Protein AF-A0A432RX94-F1 (afdb_monomer_lite)

Radius of gyration: 60.41 Å; chains: 1; bounding box: 100×54×197 Å

Structure (mmCIF, N/CA/C/O backbone):
data_AF-A0A432RX94-F1
#
_entry.id   AF-A0A432RX94-F1
#
loop_
_atom_site.group_PDB
_atom_site.id
_atom_site.type_symbol
_atom_site.label_atom_id
_atom_site.label_alt_id
_atom_site.label_comp_id
_atom_site.label_asym_id
_atom_site.label_entity_id
_atom_site.label_seq_id
_atom_site.pdbx_PDB_ins_code
_atom_site.Cartn_x
_atom_site.Cartn_y
_atom_site.Cartn_z
_atom_site.occupancy
_atom_site.B_iso_or_equiv
_atom_site.auth_seq_id
_atom_site.auth_comp_id
_atom_site.auth_asym_id
_atom_site.auth_atom_id
_atom_site.pdbx_PDB_model_num
ATOM 1 N N . MET A 1 1 ? 58.442 10.400 -127.507 1.00 55.31 1 MET A N 1
ATOM 2 C CA . MET A 1 1 ? 57.091 10.352 -126.889 1.00 55.31 1 MET A CA 1
ATOM 3 C C . MET A 1 1 ? 57.087 10.178 -125.357 1.00 55.31 1 MET A C 1
ATOM 5 O O . MET A 1 1 ? 56.090 10.526 -124.744 1.00 55.31 1 MET A O 1
ATOM 9 N N . LYS A 1 2 ? 58.189 9.756 -124.705 1.00 61.12 2 LYS A N 1
ATOM 10 C CA . LYS A 1 2 ? 58.263 9.548 -123.236 1.00 61.12 2 LYS A CA 1
ATOM 11 C C . LYS A 1 2 ? 58.040 10.813 -122.374 1.00 61.12 2 LYS A C 1
ATOM 13 O O . LYS A 1 2 ? 57.393 10.734 -121.338 1.00 61.12 2 LYS A O 1
ATOM 18 N N . LYS A 1 3 ? 58.485 11.995 -122.832 1.00 63.91 3 LYS A N 1
ATOM 19 C CA . LYS A 1 3 ? 58.300 13.276 -122.108 1.00 63.91 3 LYS A CA 1
ATOM 20 C C . LYS A 1 3 ? 56.832 13.735 -122.021 1.00 63.91 3 LYS A C 1
ATOM 22 O O . LYS A 1 3 ? 56.461 14.373 -121.047 1.00 63.91 3 LYS A O 1
ATOM 27 N N . LYS A 1 4 ? 55.989 13.379 -123.003 1.00 69.00 4 LYS A N 1
ATOM 28 C CA . LYS A 1 4 ? 54.557 13.742 -123.022 1.00 69.00 4 LYS A CA 1
ATOM 29 C C . LYS A 1 4 ? 53.718 12.845 -122.099 1.00 69.00 4 LYS A C 1
ATOM 31 O O . LYS A 1 4 ? 52.857 13.357 -121.399 1.00 69.00 4 LYS A O 1
ATOM 36 N N . ILE A 1 5 ? 54.031 11.543 -122.028 1.00 75.12 5 ILE A N 1
ATOM 37 C CA . ILE A 1 5 ? 53.420 10.609 -121.058 1.00 75.12 5 ILE A CA 1
ATOM 38 C C . ILE A 1 5 ? 53.766 11.011 -119.616 1.00 75.12 5 ILE A C 1
ATOM 40 O O . ILE A 1 5 ? 52.886 11.028 -118.761 1.00 75.12 5 ILE A O 1
ATOM 44 N N . SER A 1 6 ? 55.024 11.392 -119.358 1.00 73.00 6 SER A N 1
ATOM 45 C CA . SER A 1 6 ? 55.446 11.867 -118.032 1.00 73.00 6 SER A CA 1
ATOM 46 C C . SER A 1 6 ? 54.680 13.116 -117.589 1.00 73.00 6 SER A C 1
ATOM 48 O O . SER A 1 6 ? 54.380 13.251 -116.408 1.00 73.00 6 SER A O 1
ATOM 50 N N . LEU A 1 7 ? 54.346 14.012 -118.523 1.00 78.56 7 LEU A N 1
ATOM 51 C CA . LEU A 1 7 ? 53.588 15.230 -118.232 1.00 78.56 7 LEU A CA 1
ATOM 52 C C . LEU A 1 7 ? 52.112 14.933 -117.909 1.00 78.56 7 LEU A C 1
ATOM 54 O O . LEU A 1 7 ? 51.523 15.579 -117.050 1.00 78.56 7 LEU A O 1
ATOM 58 N N . LEU A 1 8 ? 51.529 13.932 -118.574 1.00 81.94 8 LEU A N 1
ATOM 59 C CA . LEU A 1 8 ? 50.135 13.519 -118.385 1.00 81.94 8 LEU A CA 1
ATOM 60 C C . LEU A 1 8 ? 49.934 12.820 -117.027 1.00 81.94 8 LEU A C 1
ATOM 62 O O . LEU A 1 8 ? 48.994 13.129 -116.298 1.00 81.94 8 LEU A O 1
ATOM 66 N N . ILE A 1 9 ? 50.873 11.947 -116.647 1.00 84.12 9 ILE A N 1
ATOM 67 C CA . ILE A 1 9 ? 50.910 11.307 -115.320 1.00 84.12 9 ILE A CA 1
ATOM 68 C C . ILE A 1 9 ? 51.096 12.343 -114.207 1.00 84.12 9 ILE A C 1
ATOM 70 O O . ILE A 1 9 ? 50.424 12.260 -113.181 1.00 84.12 9 ILE A O 1
ATOM 74 N N . LEU A 1 10 ? 51.953 13.346 -114.422 1.00 84.44 10 LEU A N 1
ATOM 75 C CA . LEU A 1 10 ? 52.144 14.442 -113.471 1.00 84.44 10 LEU A CA 1
ATOM 76 C C . LEU A 1 10 ? 50.849 15.251 -113.275 1.00 84.44 10 LEU A C 1
ATOM 78 O O . LEU A 1 10 ? 50.486 15.556 -112.142 1.00 84.44 10 LEU A O 1
ATOM 82 N N . GLY A 1 11 ? 50.127 15.549 -114.361 1.00 85.44 11 GLY A N 1
ATOM 83 C CA . GLY A 1 11 ? 48.847 16.261 -114.301 1.00 85.44 11 GLY A CA 1
ATOM 84 C C . GLY A 1 11 ? 47.774 15.502 -113.514 1.00 85.44 11 GLY A C 1
ATOM 85 O O . GLY A 1 11 ? 47.094 16.088 -112.676 1.00 85.44 11 GLY A O 1
ATOM 86 N N . ILE A 1 12 ? 47.665 14.186 -113.717 1.00 86.94 12 ILE A N 1
ATOM 87 C CA . ILE A 1 12 ? 46.737 13.327 -112.961 1.00 86.94 12 ILE A CA 1
ATOM 88 C C . ILE A 1 12 ? 47.106 13.264 -111.476 1.00 86.94 12 ILE A C 1
ATOM 90 O O . ILE A 1 12 ? 46.224 13.368 -110.624 1.00 86.94 12 ILE A O 1
ATOM 94 N N . LEU A 1 13 ? 48.397 13.143 -111.153 1.00 87.56 13 LEU A N 1
ATOM 95 C CA . LEU A 1 13 ? 48.861 13.124 -109.766 1.00 87.56 13 LEU A CA 1
ATOM 96 C C . LEU A 1 13 ? 48.497 14.429 -109.042 1.00 87.56 13 LEU A C 1
ATOM 98 O O . LEU A 1 13 ? 48.019 14.383 -107.913 1.00 87.56 13 LEU A O 1
ATOM 102 N N . ILE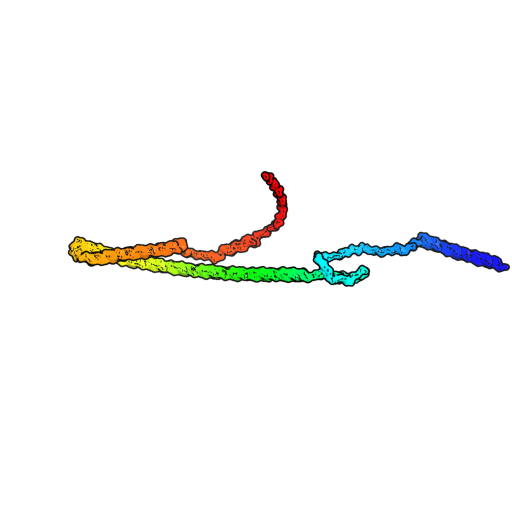 A 1 14 ? 48.663 15.572 -109.718 1.00 88.00 14 ILE A N 1
ATOM 103 C CA . ILE A 1 14 ? 48.290 16.898 -109.207 1.00 88.00 14 ILE A CA 1
ATOM 104 C C . ILE A 1 14 ? 46.784 16.996 -108.941 1.00 88.00 14 ILE A C 1
ATOM 106 O O . ILE A 1 14 ? 46.378 17.536 -107.919 1.00 88.00 14 ILE A O 1
ATOM 110 N N . ILE A 1 15 ? 45.939 16.453 -109.819 1.00 88.25 15 ILE A N 1
ATOM 111 C CA . ILE A 1 15 ? 44.480 16.480 -109.627 1.00 88.25 15 ILE A CA 1
ATOM 112 C C . ILE A 1 15 ? 44.068 15.620 -108.421 1.00 88.25 15 ILE A C 1
ATOM 114 O O . ILE A 1 15 ? 43.219 16.032 -107.630 1.00 88.25 15 ILE A O 1
ATOM 118 N N . ILE A 1 16 ? 44.688 14.450 -108.243 1.00 89.69 16 ILE A N 1
ATOM 119 C CA . ILE A 1 16 ? 44.409 13.554 -107.110 1.00 89.69 16 ILE A CA 1
ATOM 120 C C . ILE A 1 16 ? 44.835 14.199 -105.788 1.00 89.69 16 ILE A C 1
ATOM 122 O O . ILE A 1 16 ? 44.065 14.184 -104.824 1.00 89.69 16 ILE A O 1
ATOM 126 N N . THR A 1 17 ? 46.028 14.796 -105.728 1.00 87.25 17 THR A N 1
ATOM 127 C CA . THR A 1 17 ? 46.501 15.475 -104.514 1.00 87.25 17 THR A CA 1
ATOM 128 C C . THR A 1 17 ? 45.646 16.693 -104.181 1.00 87.25 17 THR A C 1
ATOM 130 O O . THR A 1 17 ? 45.314 16.888 -103.013 1.00 87.25 17 THR A O 1
ATOM 133 N N . LEU A 1 18 ? 45.204 17.457 -105.185 1.00 90.31 18 LEU A N 1
ATOM 134 C CA . LEU A 1 18 ? 44.303 18.593 -104.985 1.00 90.31 18 LEU A CA 1
ATOM 135 C C . LEU A 1 18 ? 42.926 18.147 -104.470 1.00 90.31 18 LEU A C 1
ATOM 137 O O . LEU A 1 18 ? 42.384 18.765 -103.559 1.00 90.31 18 LEU A O 1
ATOM 141 N N . GLY A 1 19 ? 42.387 17.039 -104.987 1.00 90.44 19 GLY A N 1
ATOM 142 C CA . GLY A 1 19 ? 41.136 16.454 -104.497 1.00 90.44 19 GLY A CA 1
ATOM 143 C C . GLY A 1 19 ? 41.224 15.999 -103.036 1.00 90.44 19 GLY A C 1
ATOM 144 O O . GLY A 1 19 ? 40.318 16.270 -102.246 1.00 90.44 19 GLY A O 1
ATOM 145 N N . PHE A 1 20 ? 42.336 15.369 -102.646 1.00 90.38 20 PHE A N 1
ATOM 146 C CA . PHE A 1 20 ? 42.602 15.031 -101.244 1.00 90.38 20 PHE A CA 1
ATOM 147 C C . PHE A 1 20 ? 42.725 16.274 -100.364 1.00 90.38 20 PHE A C 1
ATOM 149 O O . PHE A 1 20 ? 42.190 16.280 -99.258 1.00 90.38 20 PHE A O 1
ATOM 156 N N . LEU A 1 21 ? 43.376 17.328 -100.860 1.00 87.44 21 LEU A N 1
ATOM 157 C CA . LEU A 1 21 ? 43.529 18.583 -100.133 1.00 87.44 21 LEU A CA 1
ATOM 158 C C . LEU A 1 21 ? 42.173 19.260 -99.894 1.00 87.44 21 LEU A C 1
ATOM 160 O O . LEU A 1 21 ? 41.869 19.631 -98.766 1.00 87.44 21 LEU A O 1
ATOM 164 N N . ILE A 1 22 ? 41.327 19.350 -100.925 1.00 87.69 22 ILE A N 1
ATOM 165 C CA . ILE A 1 22 ? 39.973 19.914 -100.819 1.00 87.69 22 ILE A CA 1
ATOM 166 C C . ILE A 1 22 ? 39.138 19.100 -99.826 1.00 87.69 22 ILE A C 1
ATOM 168 O O . ILE A 1 22 ? 38.494 19.665 -98.945 1.00 87.69 22 ILE A O 1
ATOM 172 N N . LYS A 1 23 ? 39.190 17.766 -99.912 1.00 86.81 23 LYS A N 1
ATOM 173 C CA . LYS A 1 23 ? 38.484 16.884 -98.974 1.00 86.81 23 LYS A CA 1
ATOM 174 C C . LYS A 1 23 ? 38.988 17.048 -97.538 1.00 86.81 23 LYS A C 1
ATOM 176 O O . LYS A 1 23 ? 38.182 17.028 -96.613 1.00 86.81 23 LYS A O 1
ATOM 181 N N . TYR A 1 24 ? 40.295 17.220 -97.351 1.00 85.62 24 TYR A N 1
ATOM 182 C CA . TYR A 1 24 ? 40.903 17.452 -96.043 1.00 85.62 24 TYR A CA 1
ATOM 183 C C . TYR A 1 24 ? 40.479 18.803 -95.453 1.00 85.62 24 TYR A C 1
ATOM 185 O O . TYR A 1 24 ? 40.111 18.862 -94.283 1.00 85.62 24 TYR A O 1
ATOM 193 N N . ILE A 1 25 ? 40.445 19.860 -96.270 1.00 83.38 25 ILE A N 1
ATOM 194 C CA . ILE A 1 25 ? 39.974 21.192 -95.863 1.00 83.38 25 ILE A CA 1
ATOM 195 C C . ILE A 1 25 ? 38.496 21.138 -95.459 1.00 83.38 25 ILE A C 1
ATOM 197 O O . ILE A 1 25 ? 38.165 21.551 -94.354 1.00 83.38 25 ILE A O 1
ATOM 201 N N . ILE A 1 26 ? 37.625 20.544 -96.285 1.00 84.25 26 ILE A N 1
ATOM 202 C CA . ILE A 1 26 ? 36.189 20.396 -95.980 1.00 84.25 26 ILE A CA 1
ATOM 203 C C . ILE A 1 26 ? 35.975 19.565 -94.706 1.00 84.25 26 ILE A C 1
ATOM 205 O O . ILE A 1 26 ? 35.088 19.864 -93.909 1.00 84.25 26 ILE A O 1
ATOM 209 N N . TYR A 1 27 ? 36.771 18.516 -94.489 1.00 82.69 27 TYR A N 1
ATOM 210 C CA . TYR A 1 27 ? 36.686 17.712 -93.271 1.00 82.69 27 TYR A CA 1
ATOM 211 C C . TYR A 1 27 ? 37.101 18.515 -92.028 1.00 82.69 27 TYR A C 1
ATOM 213 O O . TYR A 1 27 ? 36.416 18.454 -91.010 1.00 82.69 27 TYR A O 1
ATOM 221 N N . ASN A 1 28 ? 38.172 19.304 -92.126 1.00 81.12 28 ASN A N 1
ATOM 222 C CA . ASN A 1 28 ? 38.676 20.119 -91.024 1.00 81.12 28 ASN A CA 1
ATOM 223 C C . ASN A 1 28 ? 37.800 21.357 -90.737 1.00 81.12 28 ASN A C 1
ATOM 225 O O . ASN A 1 28 ? 37.763 21.815 -89.600 1.00 81.12 28 ASN A O 1
ATOM 229 N N . GLU A 1 29 ? 37.076 21.885 -91.733 1.00 80.00 29 GLU A N 1
ATOM 230 C CA . GLU A 1 29 ? 36.084 22.954 -91.529 1.00 80.00 29 GLU A CA 1
ATOM 231 C C . GLU A 1 29 ? 34.788 22.449 -90.879 1.00 80.00 29 GLU A C 1
ATOM 233 O O . GLU A 1 29 ? 34.211 23.149 -90.050 1.00 80.00 29 GLU A O 1
ATOM 238 N N . ASN A 1 30 ? 34.323 21.242 -91.221 1.00 81.06 30 ASN A N 1
ATOM 239 C CA . ASN A 1 30 ? 33.035 20.735 -90.730 1.00 81.06 30 ASN A CA 1
ATOM 240 C C . ASN A 1 30 ? 33.121 19.982 -89.392 1.00 81.06 30 ASN A C 1
ATOM 242 O O . ASN A 1 30 ? 32.104 19.845 -88.712 1.00 81.06 30 ASN A O 1
ATOM 246 N N . TYR A 1 31 ? 34.301 19.489 -88.999 1.00 79.50 31 TYR A N 1
ATOM 247 C CA . TYR A 1 31 ? 34.469 18.698 -87.780 1.00 79.50 31 TYR A CA 1
ATOM 248 C C . TYR A 1 31 ? 35.581 19.250 -86.896 1.00 79.50 31 TYR A C 1
ATOM 250 O O . TYR A 1 31 ? 36.768 19.101 -87.174 1.00 79.50 31 TYR A O 1
ATOM 258 N N . VAL A 1 32 ? 35.188 19.804 -85.751 1.00 75.31 32 VAL A N 1
ATOM 259 C CA . VAL A 1 32 ? 36.125 20.114 -84.672 1.00 75.31 32 VAL A CA 1
ATOM 260 C C . VAL A 1 32 ? 36.414 18.819 -83.916 1.00 75.31 32 VAL A C 1
ATOM 262 O O . VAL A 1 32 ? 35.645 18.397 -83.052 1.00 75.31 32 VAL A O 1
ATOM 265 N N . THR A 1 33 ? 37.517 18.151 -84.249 1.00 76.88 33 THR A N 1
ATOM 266 C CA . THR A 1 33 ? 37.976 16.986 -83.487 1.00 76.88 33 THR A CA 1
ATOM 267 C C . THR A 1 33 ? 38.602 17.458 -82.181 1.00 76.88 33 THR A C 1
ATOM 269 O O . THR A 1 33 ? 39.638 18.121 -82.188 1.00 76.88 33 THR A O 1
ATOM 272 N N . SER A 1 34 ? 37.986 17.110 -81.055 1.00 76.38 34 SER A N 1
ATOM 273 C CA . SER A 1 34 ? 38.533 17.385 -79.730 1.00 76.38 34 SER A CA 1
ATOM 274 C C . SER A 1 34 ? 38.601 16.099 -78.924 1.00 76.38 34 SER A C 1
ATOM 276 O O . SER A 1 34 ? 37.601 15.404 -78.762 1.00 76.38 34 SER A O 1
ATOM 278 N N . ASN A 1 35 ? 39.778 15.815 -78.372 1.00 77.94 35 ASN A N 1
ATOM 279 C CA . ASN A 1 35 ? 39.974 14.720 -77.421 1.00 77.94 35 ASN A CA 1
ATOM 280 C C . ASN A 1 35 ? 39.600 15.127 -75.979 1.00 77.94 35 ASN A C 1
ATOM 282 O O . ASN A 1 35 ? 39.781 14.341 -75.053 1.00 77.94 35 ASN A O 1
ATOM 286 N N . ALA A 1 36 ? 39.081 16.344 -75.769 1.00 79.75 36 ALA A N 1
ATOM 287 C CA . ALA A 1 36 ? 38.698 16.868 -74.458 1.00 79.75 36 ALA A CA 1
ATOM 288 C C . ALA A 1 36 ? 37.216 16.587 -74.144 1.00 79.75 36 ALA A C 1
ATOM 290 O O . ALA A 1 36 ? 36.389 17.497 -74.073 1.00 79.75 36 ALA A O 1
ATOM 291 N N . GLY A 1 37 ? 36.875 15.309 -73.974 1.00 79.69 37 GLY A N 1
ATOM 292 C CA . GLY A 1 37 ? 35.566 14.878 -73.483 1.00 79.69 37 GLY A CA 1
ATOM 293 C C . GLY A 1 37 ? 35.580 14.677 -71.968 1.00 79.69 37 GLY A C 1
ATOM 294 O O . GLY A 1 37 ? 36.412 13.935 -71.454 1.00 79.69 37 GLY A O 1
ATOM 295 N N . PHE A 1 38 ? 34.640 15.297 -71.251 1.00 84.69 38 PHE A N 1
ATOM 296 C CA . PHE A 1 38 ? 34.459 15.091 -69.811 1.00 84.69 38 PHE A CA 1
ATOM 297 C C . PHE A 1 38 ? 33.112 14.427 -69.543 1.00 84.69 38 PHE A C 1
ATOM 299 O O . PHE A 1 38 ? 32.075 14.903 -70.008 1.00 84.69 38 PHE A O 1
ATOM 306 N N . ILE A 1 39 ? 33.124 13.346 -68.764 1.00 84.06 39 ILE A N 1
ATOM 307 C CA . ILE A 1 39 ? 31.901 12.692 -68.296 1.00 84.06 39 ILE A CA 1
ATOM 308 C C . ILE A 1 39 ? 31.290 13.578 -67.208 1.00 84.06 39 ILE A C 1
ATOM 310 O O . ILE A 1 39 ? 31.939 13.866 -66.202 1.00 84.06 39 ILE A O 1
ATOM 314 N N . LYS A 1 40 ? 30.049 14.025 -67.419 1.00 86.00 40 LYS A N 1
ATOM 315 C CA . LYS A 1 40 ? 29.270 14.783 -66.434 1.00 86.00 40 LYS A CA 1
ATOM 316 C C . LYS A 1 40 ? 28.202 13.887 -65.820 1.00 86.00 40 LYS A C 1
ATOM 318 O O . LYS A 1 40 ? 27.663 13.010 -66.488 1.00 86.00 40 LYS A O 1
ATOM 323 N N . THR A 1 41 ? 27.910 14.128 -64.548 1.00 87.44 41 THR A N 1
ATOM 324 C CA . THR A 1 41 ? 26.839 13.445 -63.822 1.00 87.44 41 THR A CA 1
ATOM 325 C C . THR A 1 41 ? 25.629 14.367 -63.753 1.00 87.44 41 THR A C 1
ATOM 327 O O . THR A 1 41 ? 25.742 15.467 -63.217 1.00 87.44 41 THR A O 1
ATOM 330 N N . ASP A 1 42 ? 24.478 13.911 -64.247 1.00 88.56 42 ASP A N 1
ATOM 331 C CA . ASP A 1 42 ? 23.243 14.712 -64.258 1.00 88.56 42 ASP A CA 1
ATOM 332 C C . ASP A 1 42 ? 22.627 14.874 -62.859 1.00 88.56 42 ASP A C 1
ATOM 334 O O . ASP A 1 42 ? 21.984 15.879 -62.563 1.00 88.56 42 ASP A O 1
ATOM 338 N N . SER A 1 43 ? 22.840 13.900 -61.968 1.00 87.06 43 SER A N 1
ATOM 339 C CA . SER A 1 43 ? 22.317 13.922 -60.600 1.00 87.06 43 SER A CA 1
ATOM 340 C C . SER A 1 43 ? 23.313 13.346 -59.598 1.00 87.06 43 SER A C 1
ATOM 342 O O . SER A 1 43 ? 23.733 12.194 -59.724 1.00 87.06 43 SER A O 1
ATOM 344 N N . LEU A 1 44 ? 23.638 14.119 -58.564 1.00 89.06 44 LEU A N 1
ATOM 345 C CA . LEU A 1 44 ? 24.473 13.693 -57.444 1.00 89.06 44 LEU A CA 1
ATOM 346 C C . LEU A 1 44 ? 23.666 13.787 -56.146 1.00 89.06 44 LEU A C 1
ATOM 348 O O . LEU A 1 44 ? 22.992 14.783 -55.897 1.00 89.06 44 LEU A O 1
ATOM 352 N N . THR A 1 45 ? 23.721 12.752 -55.309 1.00 89.44 45 THR A N 1
ATOM 353 C CA . THR A 1 45 ? 23.058 12.738 -53.998 1.00 89.44 45 THR A CA 1
ATOM 354 C C . THR A 1 45 ? 24.045 12.307 -52.931 1.00 89.44 45 THR A C 1
ATOM 356 O O . THR A 1 45 ? 24.702 11.276 -53.058 1.00 89.44 45 THR A O 1
ATOM 359 N N . TYR A 1 46 ? 24.125 13.095 -51.865 1.00 90.75 46 TYR A N 1
ATOM 360 C CA . TYR A 1 46 ? 24.944 12.784 -50.705 1.00 90.75 46 TYR A CA 1
ATOM 361 C C . TYR A 1 46 ? 24.157 11.901 -49.739 1.00 90.75 46 TYR A C 1
ATOM 363 O O . TYR A 1 46 ? 22.997 12.179 -49.432 1.00 90.75 46 TYR A O 1
ATOM 371 N N . LEU A 1 47 ? 24.792 10.832 -49.263 1.00 90.25 47 LEU A N 1
ATOM 372 C CA . LEU A 1 47 ? 24.226 9.937 -48.261 1.00 90.25 47 LEU A CA 1
ATOM 373 C C . LEU A 1 47 ? 24.831 10.253 -46.896 1.00 90.25 47 LEU A C 1
ATOM 375 O O . LEU A 1 47 ? 26.042 10.423 -46.769 1.00 90.25 47 LEU A O 1
ATOM 379 N N . SER A 1 48 ? 23.985 10.283 -45.874 1.00 91.12 48 SER A N 1
ATOM 380 C CA . SER A 1 48 ? 24.388 10.423 -44.479 1.00 91.12 48 SER A CA 1
ATOM 381 C C . SER A 1 48 ? 23.619 9.439 -43.604 1.00 91.12 48 SER A C 1
ATOM 383 O O . SER A 1 48 ? 22.538 8.954 -43.959 1.00 91.12 48 SER A O 1
ATOM 385 N N . PHE A 1 49 ? 24.192 9.115 -42.448 1.00 93.38 49 PHE A N 1
ATOM 386 C CA . PHE A 1 49 ? 23.469 8.364 -41.433 1.00 93.38 49 PHE A CA 1
ATOM 387 C C . PHE A 1 49 ? 22.430 9.260 -40.755 1.00 93.38 49 PHE A C 1
ATOM 389 O O . PHE A 1 49 ? 22.629 10.460 -40.596 1.00 93.38 49 PHE A O 1
ATOM 396 N N . LYS A 1 50 ? 21.315 8.659 -40.326 1.00 93.62 50 LYS A N 1
ATOM 397 C CA . LYS A 1 50 ? 20.259 9.359 -39.571 1.00 93.62 50 LYS A CA 1
ATOM 398 C C . LYS A 1 50 ? 20.656 9.688 -38.132 1.00 93.62 50 LYS A C 1
ATOM 400 O O . LYS A 1 50 ? 19.980 10.475 -37.482 1.00 93.62 50 LYS A O 1
ATOM 405 N N . ILE A 1 51 ? 21.674 9.004 -37.629 1.00 92.81 51 ILE A N 1
ATOM 406 C CA . ILE A 1 51 ? 22.176 9.112 -36.268 1.00 92.81 51 ILE A CA 1
ATOM 407 C C . ILE A 1 51 ? 23.695 9.187 -36.326 1.00 92.81 51 ILE A C 1
ATOM 409 O O . ILE A 1 51 ? 24.315 8.580 -37.205 1.00 92.81 51 ILE A O 1
ATOM 413 N N . ASP A 1 52 ? 24.273 9.894 -35.369 1.00 91.12 52 ASP A N 1
ATOM 414 C CA . ASP A 1 52 ? 25.716 9.941 -35.205 1.00 91.12 52 ASP A CA 1
ATOM 415 C C . ASP A 1 52 ? 26.227 8.602 -34.669 1.00 91.12 52 ASP A C 1
ATOM 417 O O . ASP A 1 52 ? 25.563 7.920 -33.883 1.00 91.12 52 ASP A O 1
ATOM 421 N N . GLY A 1 53 ? 27.419 8.199 -35.103 1.00 91.12 53 GLY A N 1
ATOM 422 C CA . GLY A 1 53 ? 28.016 6.960 -34.633 1.00 91.12 53 GLY A CA 1
ATOM 423 C C . GLY A 1 53 ? 29.303 6.595 -35.349 1.00 91.12 53 GLY A C 1
ATOM 424 O O . GLY A 1 53 ? 29.678 7.169 -36.371 1.00 91.12 53 GLY A O 1
ATOM 425 N N . LYS A 1 54 ? 29.984 5.589 -34.804 1.00 92.75 54 LYS A N 1
ATOM 426 C CA . LYS A 1 54 ? 31.187 5.030 -35.412 1.00 92.75 54 LYS A CA 1
ATOM 427 C C . LYS A 1 54 ? 30.808 4.073 -36.539 1.00 92.75 54 LYS A C 1
ATOM 429 O O . LYS A 1 54 ? 29.993 3.172 -36.335 1.00 92.75 54 LYS A O 1
ATOM 434 N N . ILE A 1 55 ? 31.427 4.234 -37.707 1.00 93.06 55 ILE A N 1
ATOM 435 C CA . ILE A 1 55 ? 31.290 3.284 -38.816 1.00 93.06 55 ILE A CA 1
ATOM 436 C C . ILE A 1 55 ? 31.919 1.951 -38.397 1.00 93.06 55 ILE A C 1
ATOM 438 O O . ILE A 1 55 ? 33.068 1.902 -37.963 1.00 93.06 55 ILE A O 1
ATOM 442 N N . ASN A 1 56 ? 31.148 0.874 -38.519 1.00 94.12 56 ASN A N 1
ATOM 443 C CA . ASN A 1 56 ? 31.576 -0.494 -38.245 1.00 94.12 56 ASN A CA 1
ATOM 444 C C . ASN A 1 56 ? 32.067 -1.196 -39.517 1.00 94.12 56 ASN A C 1
ATOM 446 O O . ASN A 1 56 ? 33.069 -1.902 -39.490 1.00 94.12 56 ASN A O 1
ATOM 450 N N . HIS A 1 57 ? 31.367 -1.000 -40.638 1.00 93.25 57 HIS A N 1
ATOM 451 C CA . HIS A 1 57 ? 31.711 -1.634 -41.910 1.00 93.25 57 HIS A CA 1
ATOM 452 C C . HIS A 1 57 ? 31.356 -0.730 -43.094 1.00 93.25 57 HIS A C 1
ATOM 454 O O . HIS A 1 57 ? 30.242 -0.203 -43.138 1.00 93.25 57 HIS A O 1
ATOM 460 N N . PHE A 1 58 ? 32.287 -0.585 -44.040 1.00 93.38 58 PHE A N 1
ATOM 461 C CA . PHE A 1 58 ? 32.133 0.170 -45.287 1.00 93.38 58 PHE A CA 1
ATOM 462 C C . PHE A 1 58 ? 32.922 -0.529 -46.413 1.00 93.38 58 PHE A C 1
ATOM 464 O O . PHE A 1 58 ? 34.123 -0.298 -46.537 1.00 93.38 58 PHE A O 1
ATOM 471 N N . PRO A 1 59 ? 32.298 -1.442 -47.179 1.00 90.88 59 PRO A N 1
ATOM 472 C CA . PRO A 1 59 ? 33.014 -2.297 -48.129 1.00 90.88 59 PRO A CA 1
ATOM 473 C C . PRO A 1 59 ? 33.138 -1.725 -49.550 1.00 90.88 59 PRO A C 1
ATOM 475 O O . PRO A 1 59 ? 33.736 -2.381 -50.395 1.00 90.88 59 PRO A O 1
ATOM 478 N N . PHE A 1 60 ? 32.568 -0.551 -49.837 1.00 92.19 60 PHE A N 1
ATOM 479 C CA . PHE A 1 60 ? 32.536 0.017 -51.189 1.00 92.19 60 PHE A CA 1
ATOM 480 C C . PHE A 1 60 ? 33.661 1.019 -51.422 1.00 92.19 60 PHE A C 1
ATOM 482 O O . PHE A 1 60 ? 34.052 1.761 -50.519 1.00 92.19 60 PHE A O 1
ATOM 489 N N . GLN A 1 61 ? 34.136 1.073 -52.659 1.00 91.38 61 GLN A N 1
ATOM 490 C CA . GLN A 1 61 ? 35.118 2.037 -53.134 1.00 91.38 61 GLN A CA 1
ATOM 491 C C . GLN A 1 61 ? 34.507 2.990 -54.167 1.00 91.38 61 GLN A C 1
ATOM 493 O O . GLN A 1 61 ? 33.425 2.772 -54.720 1.00 91.38 61 GLN A O 1
ATOM 498 N N . SER A 1 62 ? 35.206 4.094 -54.421 1.00 88.69 62 SER A N 1
ATOM 499 C CA . SER A 1 62 ? 34.803 5.071 -55.431 1.00 88.69 62 SER A CA 1
ATOM 500 C C . SER A 1 62 ? 34.749 4.427 -56.817 1.00 88.69 62 SER A C 1
ATOM 502 O O . SER A 1 62 ? 35.753 3.914 -57.301 1.00 88.69 62 SER A O 1
ATOM 504 N N . GLY A 1 63 ? 33.586 4.497 -57.469 1.00 90.00 63 GLY A N 1
ATOM 505 C CA . GLY A 1 63 ? 33.346 3.902 -58.790 1.00 90.00 63 GLY A CA 1
ATOM 506 C C . GLY A 1 63 ? 32.528 2.608 -58.761 1.00 90.00 63 GLY A C 1
ATOM 507 O O . GLY A 1 63 ? 32.064 2.168 -59.815 1.00 90.00 63 GLY A O 1
ATOM 508 N N . ASP A 1 64 ? 32.279 2.039 -57.578 1.00 92.81 64 ASP A N 1
ATOM 509 C CA . ASP A 1 64 ? 31.448 0.844 -57.443 1.00 92.81 64 ASP A CA 1
ATOM 510 C C . ASP A 1 64 ? 29.982 1.115 -57.804 1.00 92.81 64 ASP A C 1
ATOM 512 O O . ASP A 1 64 ? 29.382 2.131 -57.439 1.00 92.81 64 ASP A O 1
ATOM 516 N N . LYS A 1 65 ? 29.364 0.155 -58.502 1.00 92.56 65 LYS A N 1
ATOM 517 C CA . LYS A 1 65 ? 27.933 0.193 -58.824 1.00 92.56 65 LYS A CA 1
ATOM 518 C C . LYS A 1 65 ? 27.119 -0.344 -57.649 1.00 92.56 65 LYS A C 1
ATOM 520 O O . LYS A 1 65 ? 27.251 -1.508 -57.278 1.00 92.56 65 LYS A O 1
ATOM 525 N N . ILE A 1 66 ? 26.219 0.482 -57.125 1.00 91.62 66 ILE A N 1
ATOM 526 C CA . ILE A 1 66 ? 25.314 0.131 -56.023 1.00 91.62 66 ILE A CA 1
ATOM 527 C C . ILE A 1 66 ? 23.867 -0.018 -56.507 1.00 91.62 66 ILE A C 1
ATOM 529 O O . ILE A 1 66 ? 23.420 0.681 -57.418 1.00 91.62 66 ILE A O 1
ATOM 533 N N . LYS A 1 67 ? 23.113 -0.930 -55.888 1.00 93.75 67 LYS A N 1
ATOM 534 C CA . LYS A 1 67 ? 21.669 -1.099 -56.109 1.00 93.75 67 LYS A CA 1
ATOM 535 C C . LYS A 1 67 ? 20.864 -0.374 -55.029 1.00 93.75 67 LYS A C 1
ATOM 537 O O . LYS A 1 67 ? 21.324 -0.173 -53.905 1.00 93.75 67 LYS A O 1
ATOM 542 N N . LYS A 1 68 ? 19.614 -0.026 -55.347 1.00 92.44 68 LYS A N 1
ATOM 543 C CA . LYS A 1 68 ? 18.666 0.522 -54.365 1.00 92.44 68 LYS A CA 1
ATOM 544 C C . LYS A 1 68 ? 18.476 -0.466 -53.203 1.00 92.44 68 LYS A C 1
ATOM 546 O O . LYS A 1 68 ? 18.339 -1.663 -53.435 1.00 92.44 68 LYS A O 1
ATOM 551 N N . ASN A 1 69 ? 18.435 0.054 -51.974 1.00 92.19 69 ASN A N 1
ATOM 552 C CA . ASN A 1 69 ? 18.306 -0.703 -50.718 1.00 92.19 69 ASN A CA 1
ATOM 553 C C . ASN A 1 69 ? 19.466 -1.668 -50.407 1.00 92.19 69 ASN A C 1
ATOM 555 O O . ASN A 1 69 ? 19.336 -2.525 -49.536 1.00 92.19 69 ASN A O 1
ATOM 559 N N . GLN A 1 70 ? 20.606 -1.533 -51.085 1.00 92.56 70 GLN A N 1
ATOM 560 C CA . GLN A 1 70 ? 21.810 -2.272 -50.729 1.00 92.56 70 GLN A CA 1
ATOM 561 C C . GLN A 1 70 ? 22.440 -1.679 -49.461 1.00 92.56 70 GLN A C 1
ATOM 563 O O . GLN A 1 70 ? 22.468 -0.461 -49.282 1.00 92.56 70 GLN A O 1
ATOM 568 N N . LEU A 1 71 ? 22.947 -2.535 -48.570 1.00 92.38 71 LEU A N 1
ATOM 569 C CA . LEU A 1 71 ? 23.689 -2.096 -47.391 1.00 92.38 71 LEU A CA 1
ATOM 570 C C . LEU A 1 71 ? 25.041 -1.534 -47.835 1.00 92.38 71 LEU A C 1
ATOM 572 O O . LEU A 1 71 ? 25.925 -2.300 -48.202 1.00 92.38 71 LEU A O 1
ATOM 576 N N . ILE A 1 72 ? 25.182 -0.210 -47.798 1.00 92.81 72 ILE A N 1
ATOM 577 C CA . ILE A 1 72 ? 26.414 0.490 -48.194 1.00 92.81 72 ILE A CA 1
ATOM 578 C C . ILE A 1 72 ? 27.365 0.639 -47.002 1.00 92.81 72 ILE A C 1
ATOM 580 O O . ILE A 1 72 ? 28.581 0.577 -47.147 1.00 92.81 72 ILE A O 1
ATOM 584 N N . ALA A 1 73 ? 26.809 0.829 -45.807 1.00 93.06 73 ALA A N 1
ATOM 585 C CA . ALA A 1 73 ? 27.575 1.078 -44.599 1.00 93.06 73 ALA A CA 1
ATOM 586 C C . ALA A 1 73 ? 26.778 0.649 -43.361 1.00 93.06 73 ALA A C 1
ATOM 588 O O . ALA A 1 73 ? 25.552 0.769 -43.343 1.00 93.06 73 ALA A O 1
ATOM 589 N N . SER A 1 74 ? 27.460 0.193 -42.311 1.00 93.31 74 SER A N 1
ATOM 590 C CA . SER A 1 74 ? 26.839 -0.071 -41.006 1.00 93.31 74 SER A CA 1
ATOM 591 C C . SER A 1 74 ? 27.529 0.712 -39.896 1.00 93.31 74 SER A C 1
ATOM 593 O O . SER A 1 74 ? 28.745 0.909 -39.932 1.00 93.31 74 SER A O 1
ATOM 595 N N . LEU A 1 75 ? 26.750 1.144 -38.904 1.00 94.62 75 LEU A N 1
ATOM 596 C CA . LEU A 1 75 ? 27.250 1.768 -37.681 1.00 94.62 75 LEU A CA 1
ATOM 597 C C . LEU A 1 75 ? 27.429 0.728 -36.573 1.00 94.62 75 LEU A C 1
ATOM 599 O O . LEU A 1 75 ? 26.764 -0.308 -36.551 1.00 94.62 75 LEU A O 1
ATOM 603 N N . GLN A 1 76 ? 28.304 1.024 -35.619 1.00 94.81 76 GLN A N 1
ATOM 604 C CA . GLN A 1 76 ? 28.460 0.237 -34.404 1.00 94.81 76 GLN A CA 1
ATOM 605 C C . GLN A 1 76 ? 27.250 0.454 -33.479 1.00 94.81 76 GLN A C 1
ATOM 607 O O . GLN A 1 76 ? 27.064 1.533 -32.928 1.00 94.81 76 GLN A O 1
ATOM 612 N N . ILE A 1 77 ? 26.441 -0.589 -33.268 1.00 93.75 77 ILE A N 1
ATOM 613 C CA . ILE A 1 77 ? 25.165 -0.507 -32.522 1.00 93.75 77 ILE A CA 1
ATOM 614 C C . ILE A 1 77 ? 25.249 -0.933 -31.044 1.00 93.75 77 ILE A C 1
ATOM 616 O O . ILE A 1 77 ? 24.226 -1.005 -30.366 1.00 93.75 77 ILE A O 1
ATOM 620 N N . LYS A 1 78 ? 26.444 -1.249 -30.522 1.00 94.44 78 LYS A N 1
ATOM 621 C CA . LYS A 1 78 ? 26.606 -1.804 -29.162 1.00 94.44 78 LYS A CA 1
ATOM 622 C C . LYS A 1 78 ? 26.023 -0.883 -28.083 1.00 94.44 78 LYS A C 1
ATOM 624 O O . LYS A 1 78 ? 25.269 -1.349 -27.238 1.00 94.44 78 LYS A O 1
ATOM 629 N N . GLU A 1 79 ? 26.342 0.407 -28.132 1.00 91.94 79 GLU A N 1
ATOM 630 C CA . GLU A 1 79 ? 25.868 1.396 -27.152 1.00 91.94 79 GLU A CA 1
ATOM 631 C C . GLU A 1 79 ? 24.354 1.605 -27.231 1.00 91.94 79 GLU A C 1
ATOM 633 O O . GLU A 1 79 ? 23.678 1.625 -26.203 1.00 91.94 79 GLU A O 1
ATOM 638 N N . LEU A 1 80 ? 23.805 1.654 -28.449 1.00 92.94 80 LEU A N 1
ATOM 639 C CA . LEU A 1 80 ? 22.362 1.731 -28.675 1.00 92.94 80 LEU A CA 1
ATOM 640 C C . LEU A 1 80 ? 21.629 0.520 -28.097 1.00 92.94 80 LEU A C 1
ATOM 642 O O . LEU A 1 80 ? 20.610 0.685 -27.434 1.00 92.94 80 LEU A O 1
ATOM 646 N N . ASN A 1 81 ? 22.161 -0.689 -28.292 1.00 95.06 81 ASN A N 1
ATOM 647 C CA . ASN A 1 81 ? 21.580 -1.906 -27.726 1.00 95.06 81 ASN A CA 1
ATOM 648 C C . ASN A 1 81 ? 21.635 -1.906 -26.195 1.00 95.06 81 ASN A C 1
ATOM 650 O O . ASN A 1 81 ? 20.662 -2.292 -25.548 1.00 95.06 81 ASN A O 1
ATOM 654 N N . THR A 1 82 ? 22.740 -1.443 -25.605 1.00 96.62 82 THR A N 1
ATOM 655 C CA . THR A 1 82 ? 22.851 -1.282 -24.150 1.00 96.62 82 THR A CA 1
ATOM 656 C C . THR A 1 82 ? 21.817 -0.288 -23.624 1.00 96.62 82 THR A C 1
ATOM 658 O O . THR A 1 82 ? 21.104 -0.604 -22.673 1.00 96.62 82 THR A O 1
ATOM 661 N N . SER A 1 83 ? 21.676 0.872 -24.271 1.00 95.56 83 SER A N 1
ATOM 662 C CA . SER A 1 83 ? 20.683 1.890 -23.907 1.00 95.56 83 SER A CA 1
ATOM 663 C C . SER A 1 83 ? 19.252 1.355 -24.031 1.00 95.56 83 SER A C 1
ATOM 665 O O . SER A 1 83 ? 18.446 1.483 -23.110 1.00 95.56 83 SER A O 1
ATOM 667 N N . LEU A 1 84 ? 18.951 0.655 -25.126 1.00 96.81 84 LEU A N 1
ATOM 668 C CA . LEU A 1 84 ? 17.660 0.015 -25.355 1.00 96.81 84 LEU A CA 1
ATOM 669 C C . LEU A 1 84 ? 17.345 -1.029 -24.276 1.00 96.81 84 LEU A C 1
ATOM 671 O O . LEU A 1 84 ? 16.224 -1.067 -23.770 1.00 96.81 84 LEU A O 1
ATOM 675 N N . ASN A 1 85 ? 18.322 -1.846 -23.883 1.00 97.81 85 ASN A N 1
ATOM 676 C CA . ASN A 1 85 ? 18.147 -2.818 -22.807 1.00 97.81 85 ASN A CA 1
ATOM 677 C C . ASN A 1 85 ? 17.936 -2.134 -21.454 1.00 97.81 85 ASN A C 1
ATOM 679 O O . ASN A 1 85 ? 17.037 -2.526 -20.714 1.00 97.81 85 ASN A O 1
ATOM 683 N N . GLN A 1 86 ? 18.692 -1.078 -21.150 1.00 97.94 86 GLN A N 1
ATOM 684 C CA . GLN A 1 86 ? 18.513 -0.292 -19.930 1.00 97.94 86 GLN A CA 1
ATOM 685 C C . GLN A 1 86 ? 17.101 0.302 -19.848 1.00 97.94 86 GLN A C 1
ATOM 687 O O . GLN A 1 86 ? 16.436 0.180 -18.820 1.00 97.94 86 GLN A O 1
ATOM 692 N N . ILE A 1 87 ? 16.602 0.883 -20.942 1.00 98.31 87 ILE A N 1
ATOM 693 C CA . ILE A 1 87 ? 15.237 1.419 -21.012 1.00 98.31 87 ILE A CA 1
ATOM 694 C C . ILE A 1 87 ? 14.206 0.299 -20.825 1.00 98.31 87 ILE A C 1
ATOM 696 O O . ILE A 1 87 ? 13.262 0.471 -20.057 1.00 98.31 87 ILE A O 1
ATOM 700 N N . LYS A 1 88 ? 14.394 -0.868 -21.454 1.00 98.38 88 LYS A N 1
ATOM 701 C CA . LYS A 1 88 ? 13.509 -2.030 -21.259 1.00 98.38 88 LYS A CA 1
ATOM 702 C C . LYS A 1 88 ? 13.470 -2.494 -19.803 1.00 98.38 88 LYS A C 1
ATOM 704 O O . LYS A 1 88 ? 12.384 -2.720 -19.275 1.00 98.38 88 LYS A O 1
ATOM 709 N N . PHE A 1 89 ? 14.619 -2.597 -19.137 1.00 98.38 89 PHE A N 1
ATOM 710 C CA . PHE A 1 89 ? 14.672 -2.958 -17.719 1.00 98.38 89 PHE A CA 1
ATOM 711 C C . PHE A 1 89 ? 14.003 -1.909 -16.831 1.00 98.38 89 PHE A C 1
ATOM 713 O O . PHE A 1 89 ? 13.285 -2.269 -15.899 1.00 98.38 89 PHE A O 1
ATOM 720 N N . ASN A 1 90 ? 14.160 -0.624 -17.150 1.00 98.25 90 ASN A N 1
ATOM 721 C CA . ASN A 1 90 ? 13.461 0.447 -16.444 1.00 98.25 90 ASN A CA 1
ATOM 722 C C . ASN A 1 90 ? 11.941 0.336 -16.614 1.00 98.25 90 ASN A C 1
ATOM 724 O O . ASN A 1 90 ? 11.215 0.457 -15.631 1.00 98.25 90 ASN A O 1
ATOM 728 N N . ILE A 1 91 ? 11.455 0.047 -17.827 1.00 98.38 91 ILE A N 1
ATOM 729 C CA . ILE A 1 91 ? 10.026 -0.188 -18.088 1.00 98.38 91 ILE A CA 1
ATOM 730 C C . ILE A 1 91 ? 9.517 -1.369 -17.255 1.00 98.38 91 ILE A C 1
ATOM 732 O O . ILE A 1 91 ? 8.508 -1.226 -16.569 1.00 98.38 91 ILE A O 1
ATOM 736 N N . LEU A 1 92 ? 10.228 -2.500 -17.253 1.00 98.50 92 LEU A N 1
ATOM 737 C CA . LEU A 1 92 ? 9.854 -3.681 -16.464 1.00 98.50 92 LEU A CA 1
ATOM 738 C C . LEU A 1 92 ? 9.835 -3.388 -14.957 1.00 98.50 92 LEU A C 1
ATOM 740 O O . LEU A 1 92 ? 8.900 -3.769 -14.257 1.00 98.50 92 LEU A O 1
ATOM 744 N N . SER A 1 93 ? 10.837 -2.668 -14.451 1.00 98.19 93 SER A N 1
ATOM 745 C CA . SER A 1 93 ? 10.905 -2.256 -13.044 1.00 98.19 93 SER A CA 1
ATOM 746 C C . SER A 1 93 ? 9.728 -1.354 -12.659 1.00 98.19 93 SER A C 1
ATOM 748 O O . SER A 1 93 ? 9.076 -1.568 -11.634 1.00 98.19 93 SER A O 1
ATOM 750 N N . LEU A 1 94 ? 9.388 -0.385 -13.516 1.00 98.31 94 LEU A N 1
ATOM 751 C CA . LEU A 1 94 ? 8.233 0.488 -13.315 1.00 98.31 94 LEU A CA 1
ATOM 752 C C . LEU A 1 94 ? 6.911 -0.284 -13.373 1.00 98.31 94 LEU A C 1
ATOM 754 O O . LEU A 1 94 ? 6.037 -0.034 -12.547 1.00 98.31 94 LEU A O 1
ATOM 758 N N . GLN A 1 95 ? 6.770 -1.248 -14.284 1.00 98.25 95 GLN A N 1
ATOM 759 C CA . GLN A 1 95 ? 5.598 -2.126 -14.349 1.00 98.25 95 GLN A CA 1
ATOM 760 C C . GLN A 1 95 ? 5.444 -2.954 -13.070 1.00 98.25 95 GLN A C 1
ATOM 762 O O . GLN A 1 95 ? 4.367 -2.971 -12.477 1.00 98.25 95 GLN A O 1
ATOM 767 N N . ASN A 1 96 ? 6.527 -3.556 -12.577 1.00 98.25 96 ASN A N 1
ATOM 768 C CA . ASN A 1 96 ? 6.517 -4.295 -11.314 1.00 98.25 96 ASN A CA 1
ATOM 769 C C . ASN A 1 96 ? 6.135 -3.399 -10.129 1.00 98.25 96 ASN A C 1
ATOM 771 O O . ASN A 1 96 ? 5.382 -3.819 -9.250 1.00 98.25 96 ASN A O 1
ATOM 775 N N . LYS A 1 97 ? 6.604 -2.146 -10.121 1.00 98.31 97 LYS A N 1
ATOM 776 C CA . LYS A 1 97 ? 6.224 -1.155 -9.108 1.00 98.31 97 LYS A CA 1
ATOM 777 C C . LYS A 1 97 ? 4.741 -0.786 -9.188 1.00 98.31 97 LYS A C 1
ATOM 779 O O . LYS A 1 97 ? 4.095 -0.658 -8.155 1.00 98.31 97 LYS A O 1
ATOM 784 N N . ILE A 1 98 ? 4.186 -0.633 -10.389 1.00 98.06 98 ILE A N 1
ATOM 785 C CA . ILE A 1 98 ? 2.750 -0.381 -10.570 1.00 98.06 98 ILE A CA 1
ATOM 786 C C . ILE A 1 98 ? 1.936 -1.557 -10.027 1.00 98.06 98 ILE A C 1
ATOM 788 O O . ILE A 1 98 ? 0.996 -1.335 -9.266 1.00 98.06 98 ILE A O 1
ATOM 792 N N . ASN A 1 99 ? 2.323 -2.789 -10.359 1.00 98.12 99 ASN A N 1
ATOM 793 C CA . ASN A 1 99 ? 1.627 -3.991 -9.905 1.00 98.12 99 ASN A CA 1
ATOM 794 C C . ASN A 1 99 ? 1.663 -4.115 -8.374 1.00 98.12 99 ASN A C 1
ATOM 796 O O . ASN A 1 99 ? 0.619 -4.265 -7.747 1.00 98.12 99 ASN A O 1
ATOM 800 N N . SER A 1 100 ? 2.825 -3.926 -7.740 1.00 97.69 100 SER A N 1
ATOM 801 C CA . SER A 1 100 ? 2.924 -3.990 -6.275 1.00 97.69 100 SER A CA 1
ATOM 802 C C . SER A 1 100 ? 2.124 -2.887 -5.571 1.00 97.69 100 SER A C 1
ATOM 804 O O . SER A 1 100 ? 1.537 -3.113 -4.507 1.00 97.69 100 SER A O 1
ATOM 806 N N . MET A 1 101 ? 2.040 -1.693 -6.167 1.00 97.88 101 MET A N 1
ATOM 807 C CA . MET A 1 101 ? 1.185 -0.612 -5.670 1.00 97.88 101 MET A CA 1
ATOM 808 C C . MET A 1 101 ? -0.305 -0.939 -5.832 1.00 97.88 101 MET A C 1
ATOM 810 O O . MET A 1 101 ? -1.098 -0.605 -4.949 1.00 97.88 101 MET A O 1
ATOM 814 N N . GLN A 1 102 ? -0.699 -1.607 -6.919 1.00 97.62 102 GLN A N 1
ATOM 815 C CA . GLN A 1 102 ? -2.068 -2.093 -7.104 1.00 97.62 102 GLN A CA 1
ATOM 816 C C . GLN A 1 102 ? -2.421 -3.160 -6.064 1.00 97.62 102 GLN A C 1
ATOM 818 O O . GLN A 1 102 ? -3.452 -3.030 -5.404 1.00 97.62 102 GLN A O 1
ATOM 823 N N . ASP A 1 103 ? -1.540 -4.131 -5.827 1.00 97.62 103 ASP A N 1
ATOM 824 C CA . ASP A 1 103 ? -1.732 -5.154 -4.796 1.00 97.62 103 ASP A CA 1
ATOM 825 C C . ASP A 1 103 ? -1.881 -4.515 -3.413 1.00 97.62 103 ASP A C 1
ATOM 827 O O . ASP A 1 103 ? -2.826 -4.804 -2.678 1.00 97.62 103 ASP A O 1
ATOM 831 N N . SER A 1 104 ? -1.008 -3.560 -3.085 1.00 96.25 104 SER A N 1
ATOM 832 C CA . SER A 1 104 ? -1.066 -2.813 -1.823 1.00 96.25 104 SER A CA 1
ATOM 833 C C . SER A 1 104 ? -2.386 -2.054 -1.670 1.00 96.25 104 SER A C 1
ATOM 835 O O . SER A 1 104 ? -2.994 -2.067 -0.601 1.00 96.25 104 SER A O 1
ATOM 837 N N . LYS A 1 105 ? -2.881 -1.439 -2.751 1.00 97.25 105 LYS A N 1
ATOM 838 C CA . LYS A 1 105 ? -4.188 -0.773 -2.769 1.00 97.25 105 LYS A CA 1
ATOM 839 C C . LYS A 1 105 ? -5.324 -1.762 -2.505 1.00 97.25 105 LYS A C 1
ATOM 841 O O . LYS A 1 105 ? -6.231 -1.434 -1.745 1.00 97.25 105 LYS A O 1
ATOM 846 N N . THR A 1 106 ? -5.303 -2.944 -3.123 1.00 96.94 106 THR A N 1
ATOM 847 C CA . THR A 1 106 ? -6.361 -3.948 -2.913 1.00 96.94 106 THR A CA 1
ATOM 848 C C . THR A 1 106 ? -6.394 -4.452 -1.472 1.00 96.94 106 THR A C 1
ATOM 850 O O . THR A 1 106 ? -7.474 -4.484 -0.884 1.00 96.94 106 THR A O 1
ATOM 853 N N . LYS A 1 107 ? -5.225 -4.727 -0.877 1.00 97.62 107 LYS A N 1
ATOM 854 C CA . LYS A 1 107 ? -5.094 -5.103 0.539 1.00 97.62 107 LYS A CA 1
ATOM 855 C C . LYS A 1 107 ? -5.616 -4.009 1.465 1.00 97.62 107 LYS A C 1
ATOM 857 O O . LYS A 1 107 ? -6.443 -4.265 2.330 1.00 97.62 107 LYS A O 1
ATOM 862 N N . LEU A 1 108 ? -5.230 -2.757 1.221 1.00 96.81 108 LEU A N 1
ATOM 863 C CA . LEU A 1 108 ? -5.704 -1.642 2.038 1.00 96.81 108 LEU A CA 1
ATOM 864 C C . LEU A 1 108 ? -7.234 -1.491 1.975 1.00 96.81 108 LEU A C 1
ATOM 866 O O . LEU A 1 108 ? -7.874 -1.224 2.988 1.00 96.81 108 LEU A O 1
ATOM 870 N N . ILE A 1 109 ? -7.843 -1.695 0.802 1.00 96.31 109 ILE A N 1
ATOM 871 C CA . ILE A 1 109 ? -9.306 -1.671 0.653 1.00 96.31 109 ILE A CA 1
ATOM 872 C C . ILE A 1 109 ? -9.960 -2.818 1.436 1.00 96.31 109 ILE A C 1
ATOM 874 O O . ILE A 1 109 ? -10.977 -2.587 2.096 1.00 96.31 109 ILE A O 1
ATOM 878 N N . SER A 1 110 ? -9.408 -4.037 1.382 1.00 96.38 110 SER A N 1
ATOM 879 C CA . SER A 1 110 ? -9.945 -5.164 2.154 1.00 96.38 110 SER A CA 1
ATOM 880 C C . SER A 1 110 ? -9.818 -4.941 3.656 1.00 96.38 110 SER A C 1
ATOM 882 O O . SER A 1 110 ? -10.781 -5.190 4.378 1.00 96.38 110 SER A O 1
ATOM 884 N N . ASP A 1 111 ? -8.690 -4.399 4.113 1.00 95.50 111 ASP A N 1
ATOM 885 C CA . ASP A 1 111 ? -8.432 -4.143 5.531 1.00 95.50 111 ASP A CA 1
ATOM 886 C C . ASP A 1 111 ? -9.367 -3.058 6.069 1.00 95.50 111 ASP A C 1
ATOM 888 O O . ASP A 1 111 ? -9.982 -3.223 7.122 1.00 95.50 111 ASP A O 1
ATOM 892 N N . ILE A 1 112 ? -9.561 -1.971 5.312 1.00 95.81 112 ILE A N 1
ATOM 893 C CA . ILE A 1 112 ? -10.529 -0.922 5.657 1.00 95.81 112 ILE A CA 1
ATOM 894 C C . ILE A 1 112 ? -11.943 -1.504 5.739 1.00 95.81 112 ILE A C 1
ATOM 896 O O . ILE A 1 112 ? -12.674 -1.208 6.686 1.00 95.81 112 ILE A O 1
ATOM 900 N N . LYS A 1 113 ? -12.343 -2.341 4.773 1.00 95.69 113 LYS A N 1
ATOM 901 C CA . LYS A 1 113 ? -13.662 -2.988 4.778 1.00 95.69 113 LYS A CA 1
ATOM 902 C C . LYS A 1 113 ? -13.841 -3.885 6.005 1.00 95.69 113 LYS A C 1
ATOM 904 O O . LYS A 1 113 ? -14.872 -3.782 6.667 1.00 95.69 113 LYS A O 1
ATOM 909 N N . LEU A 1 114 ? -12.851 -4.719 6.319 1.00 95.31 114 LEU A N 1
ATOM 910 C CA . LEU A 1 114 ? -12.881 -5.609 7.479 1.00 95.31 114 LEU A CA 1
ATOM 911 C C . LEU A 1 114 ? -12.969 -4.810 8.783 1.00 95.31 114 LEU A C 1
ATOM 913 O O . LEU A 1 114 ? -13.863 -5.054 9.588 1.00 95.31 114 LEU A O 1
ATOM 917 N N . ASN A 1 115 ? -12.114 -3.802 8.959 1.00 94.81 115 ASN A N 1
ATOM 918 C CA . ASN A 1 115 ? -12.119 -2.954 10.152 1.00 94.81 115 ASN A CA 1
ATOM 919 C C . ASN A 1 115 ? -13.437 -2.189 10.308 1.00 94.81 115 ASN A C 1
ATOM 921 O O . ASN A 1 115 ? -13.963 -2.075 11.411 1.00 94.81 115 ASN A O 1
ATOM 925 N N . THR A 1 116 ? -14.024 -1.724 9.203 1.00 94.88 116 THR A N 1
ATOM 926 C CA . THR A 1 116 ? -15.344 -1.083 9.229 1.00 94.88 116 THR A CA 1
ATOM 927 C C . THR A 1 116 ? -16.418 -2.063 9.703 1.00 94.88 116 THR A C 1
ATOM 929 O O . THR A 1 116 ? -17.244 -1.709 10.538 1.00 94.88 116 THR A O 1
ATOM 932 N N . GLN A 1 117 ? -16.397 -3.310 9.223 1.00 93.69 117 GLN A N 1
ATOM 933 C CA . GLN A 1 117 ? -17.336 -4.346 9.664 1.00 93.69 117 GLN A CA 1
ATOM 934 C C . GLN A 1 117 ? -17.149 -4.712 11.141 1.00 93.69 117 GLN A C 1
ATOM 936 O O . GLN A 1 117 ? -18.138 -4.841 11.861 1.00 93.69 117 GLN A O 1
ATOM 941 N N . LEU A 1 118 ? -15.903 -4.841 11.605 1.00 94.00 118 LEU A N 1
ATOM 942 C CA . LEU A 1 118 ? -15.598 -5.094 13.014 1.00 94.00 118 LEU A CA 1
ATOM 943 C C . LEU A 1 118 ? -16.123 -3.965 13.904 1.00 94.00 118 LEU A C 1
ATOM 945 O O . LEU A 1 118 ? -16.830 -4.242 14.871 1.00 94.00 118 LEU A O 1
ATOM 949 N N . ASN A 1 119 ? -15.877 -2.710 13.528 1.00 91.12 119 ASN A N 1
ATOM 950 C CA . ASN A 1 119 ? -16.368 -1.548 14.268 1.00 91.12 119 ASN A CA 1
ATOM 951 C C . ASN A 1 119 ? -17.903 -1.486 14.281 1.00 91.12 119 ASN A C 1
ATOM 953 O O . ASN A 1 119 ? -18.498 -1.219 15.319 1.00 91.12 119 ASN A O 1
ATOM 957 N N . LEU A 1 120 ? -18.569 -1.789 13.161 1.00 91.50 120 LEU A N 1
ATOM 958 C CA . LEU A 1 120 ? -20.035 -1.861 13.109 1.00 91.50 120 LEU A CA 1
ATOM 959 C C . LEU A 1 120 ? -20.592 -2.959 14.024 1.00 91.50 120 LEU A C 1
ATOM 961 O O . LEU A 1 120 ? -21.614 -2.759 14.678 1.00 91.50 120 LEU A O 1
ATOM 965 N N . ASN A 1 121 ? -19.930 -4.114 14.094 1.00 93.12 121 ASN A N 1
ATOM 966 C CA . ASN A 1 121 ? -20.329 -5.187 15.002 1.00 93.12 121 ASN A CA 1
ATOM 967 C C . ASN A 1 121 ? -20.107 -4.799 16.469 1.00 93.12 121 ASN A C 1
ATOM 969 O O . ASN A 1 121 ? -20.974 -5.062 17.299 1.00 93.12 121 ASN A O 1
ATOM 973 N N . GLN A 1 122 ? -18.997 -4.131 16.784 1.00 90.44 122 GLN A N 1
ATOM 974 C CA . GLN A 1 122 ? -18.734 -3.600 18.123 1.00 90.44 122 GLN A CA 1
ATOM 975 C C . GLN A 1 122 ? -19.780 -2.560 18.538 1.00 90.44 122 GLN A C 1
ATOM 977 O O . GLN A 1 122 ? -20.276 -2.628 19.659 1.00 90.44 122 GLN A O 1
ATOM 982 N N . LEU A 1 123 ? -20.186 -1.667 17.627 1.00 91.06 123 LEU A N 1
ATOM 983 C CA . LEU A 1 123 ? -21.273 -0.716 17.875 1.00 91.06 123 LEU A CA 1
ATOM 984 C C . LEU A 1 123 ? -22.593 -1.430 18.187 1.00 91.06 123 LEU A C 1
ATOM 986 O O . LEU A 1 123 ? -23.245 -1.096 19.169 1.00 91.06 123 LEU A O 1
ATOM 990 N N . LYS A 1 124 ? -22.953 -2.470 17.423 1.00 90.50 124 LYS A N 1
ATOM 991 C CA . LYS A 1 124 ? -24.161 -3.271 17.698 1.00 90.50 124 LYS A CA 1
ATOM 992 C C . LYS A 1 124 ? -24.119 -3.955 19.066 1.00 90.50 124 LYS A C 1
ATOM 994 O O . LYS A 1 124 ? -25.141 -4.028 19.743 1.00 90.50 124 LYS A O 1
ATOM 999 N N . ILE A 1 125 ? -22.958 -4.481 19.463 1.00 90.94 125 ILE A N 1
ATOM 1000 C CA . ILE A 1 125 ? -22.768 -5.086 20.789 1.00 90.94 125 ILE A CA 1
ATOM 1001 C C . ILE A 1 125 ? -22.932 -4.021 21.878 1.00 90.94 125 ILE A C 1
ATOM 1003 O O . ILE A 1 125 ? -23.633 -4.254 22.860 1.00 90.94 125 ILE A O 1
ATOM 1007 N N . LEU A 1 126 ? -22.335 -2.842 21.691 1.00 91.44 126 LEU A N 1
ATOM 1008 C CA . LEU A 1 126 ? -22.439 -1.735 22.637 1.00 91.44 126 LEU A CA 1
ATOM 1009 C C . LEU A 1 126 ? -23.889 -1.252 22.796 1.00 91.44 126 LEU A C 1
ATOM 1011 O O . LEU A 1 126 ? -24.351 -1.100 23.925 1.00 91.44 126 LEU A O 1
ATOM 1015 N N . ASP A 1 127 ? -24.636 -1.114 21.697 1.00 89.75 127 ASP A N 1
ATOM 1016 C CA . ASP A 1 127 ? -26.065 -0.773 21.722 1.00 89.75 127 ASP A CA 1
ATOM 1017 C C . ASP A 1 127 ? -26.880 -1.790 22.534 1.00 89.75 127 ASP A C 1
ATOM 1019 O O . ASP A 1 127 ? -27.724 -1.420 23.356 1.00 89.75 127 ASP A O 1
ATOM 1023 N N . LYS A 1 128 ? -26.604 -3.087 22.345 1.00 92.94 128 LYS A N 1
ATOM 1024 C CA . LYS A 1 128 ? -27.262 -4.165 23.097 1.00 92.94 128 LYS A CA 1
ATOM 1025 C C . LYS A 1 128 ? -26.915 -4.135 24.582 1.00 92.94 128 LYS A C 1
ATOM 1027 O O . LYS A 1 128 ? -27.793 -4.363 25.412 1.00 92.94 128 LYS A O 1
ATOM 1032 N N . ASN A 1 129 ? -25.675 -3.799 24.924 1.00 92.06 129 ASN A N 1
ATOM 1033 C CA . ASN A 1 129 ? -25.261 -3.635 26.314 1.00 92.06 129 ASN A CA 1
ATOM 1034 C C . ASN A 1 129 ? -25.956 -2.435 26.967 1.00 92.06 129 ASN A C 1
ATOM 1036 O O . ASN A 1 129 ? -26.459 -2.560 28.079 1.00 92.06 129 ASN A O 1
ATOM 1040 N N . ILE A 1 130 ? -26.078 -1.305 26.263 1.00 91.50 130 ILE A N 1
ATOM 1041 C CA . ILE A 1 130 ? -26.827 -0.136 26.748 1.00 91.50 130 ILE A CA 1
ATOM 1042 C C . ILE A 1 130 ? -28.300 -0.495 26.986 1.00 91.50 130 ILE A C 1
ATOM 1044 O O . ILE A 1 130 ? -28.886 -0.088 27.993 1.00 91.50 130 ILE A O 1
ATOM 1048 N N . GLU A 1 131 ? -28.912 -1.262 26.081 1.00 91.94 131 GLU A N 1
ATOM 1049 C CA . GLU A 1 131 ? -30.281 -1.764 26.238 1.00 91.94 131 GLU A CA 1
ATOM 1050 C C . GLU A 1 131 ? -30.417 -2.651 27.490 1.00 91.94 131 GLU A C 1
ATOM 1052 O O . GLU A 1 131 ? -31.328 -2.447 28.297 1.00 91.94 131 GLU A O 1
ATOM 1057 N N . ALA A 1 132 ? -29.474 -3.570 27.710 1.00 93.69 132 ALA A N 1
ATOM 1058 C CA . ALA A 1 132 ? -29.438 -4.416 28.901 1.00 93.69 132 ALA A CA 1
ATOM 1059 C C . ALA A 1 132 ? -29.265 -3.599 30.196 1.00 93.69 132 ALA A C 1
ATOM 1061 O O . ALA A 1 132 ? -30.032 -3.786 31.145 1.00 93.69 132 ALA A O 1
ATOM 1062 N N . SER A 1 133 ? -28.339 -2.633 30.227 1.00 93.94 133 SER A N 1
ATOM 1063 C CA . SER A 1 133 ? -28.137 -1.736 31.374 1.00 93.94 133 SER A CA 1
ATOM 1064 C C . SER A 1 133 ? -29.381 -0.897 31.675 1.00 93.94 133 SER A C 1
ATOM 1066 O O . SER A 1 133 ? -29.745 -0.730 32.837 1.00 93.94 133 SER A O 1
ATOM 1068 N N . LYS A 1 134 ? -30.114 -0.423 30.655 1.00 93.69 134 LYS A N 1
ATOM 1069 C CA . LYS A 1 134 ? -31.403 0.274 30.853 1.00 93.69 134 LYS A CA 1
ATOM 1070 C C . LYS A 1 134 ? -32.420 -0.604 31.581 1.00 93.69 134 LYS A C 1
ATOM 1072 O O . LYS A 1 134 ? -33.100 -0.129 32.494 1.00 93.69 134 LYS A O 1
ATOM 1077 N N . LEU A 1 135 ? -32.533 -1.874 31.190 1.00 95.56 135 LEU A N 1
ATOM 1078 C CA . LEU A 1 135 ? -33.429 -2.826 31.849 1.00 95.56 135 LEU A CA 1
ATOM 1079 C C . LEU A 1 135 ? -32.988 -3.110 33.292 1.00 95.56 135 LEU A C 1
ATOM 1081 O O . LEU A 1 135 ? -33.835 -3.130 34.185 1.00 95.56 135 LEU A O 1
ATOM 1085 N N . ASN A 1 136 ? -31.681 -3.232 33.529 1.00 95.50 136 ASN A N 1
ATOM 1086 C CA . ASN A 1 136 ? -31.095 -3.427 34.855 1.00 95.50 136 ASN A CA 1
ATOM 1087 C C . ASN A 1 136 ? -31.367 -2.237 35.798 1.00 95.50 136 ASN A C 1
ATOM 1089 O O . ASN A 1 136 ? -31.861 -2.407 36.916 1.00 95.50 136 ASN A O 1
ATOM 1093 N N . ILE A 1 137 ? -31.148 -1.006 35.323 1.00 95.31 137 ILE A N 1
ATOM 1094 C CA . ILE A 1 137 ? -31.485 0.220 36.065 1.00 95.31 137 ILE A CA 1
ATOM 1095 C C . ILE A 1 137 ? -32.976 0.226 36.415 1.00 95.31 137 ILE A C 1
ATOM 1097 O O . ILE A 1 137 ? -33.349 0.527 37.551 1.00 95.31 137 ILE A O 1
ATOM 1101 N N . LYS A 1 138 ? -33.846 -0.151 35.470 1.00 96.44 138 LYS A N 1
ATOM 1102 C CA . LYS A 1 138 ? -35.294 -0.213 35.702 1.00 96.44 138 LYS A CA 1
ATOM 1103 C C . LYS A 1 138 ? -35.660 -1.232 36.786 1.00 96.44 138 LYS A C 1
ATOM 1105 O O . LYS A 1 138 ? -36.495 -0.920 37.636 1.00 96.44 138 LYS A O 1
ATOM 1110 N N . SER A 1 139 ? -35.046 -2.418 36.810 1.00 96.25 139 SER A N 1
ATOM 1111 C CA . SER A 1 139 ? -35.285 -3.392 37.886 1.00 96.25 139 SER A CA 1
ATOM 1112 C C . SER A 1 139 ? -34.784 -2.890 39.240 1.00 96.25 139 SER A C 1
ATOM 1114 O O . SER A 1 139 ? -35.517 -2.984 40.227 1.00 96.25 139 SER A O 1
ATOM 1116 N N . MET A 1 140 ? -33.602 -2.267 39.287 1.00 95.81 140 MET A N 1
ATOM 1117 C CA . MET A 1 140 ? -33.078 -1.666 40.518 1.00 95.81 140 MET A CA 1
ATOM 1118 C C . MET A 1 140 ? -33.981 -0.539 41.032 1.00 95.81 140 MET A C 1
ATOM 1120 O O . MET A 1 140 ? -34.223 -0.439 42.232 1.00 95.81 140 MET A O 1
ATOM 1124 N N . GLN A 1 141 ? -34.545 0.290 40.149 1.00 94.94 141 GLN A N 1
ATOM 1125 C CA . GLN A 1 141 ? -35.499 1.338 40.532 1.00 94.94 141 GLN A CA 1
ATOM 1126 C C . GLN A 1 141 ? -36.766 0.764 41.183 1.00 94.94 141 GLN A C 1
ATOM 1128 O O . GLN A 1 141 ? -37.280 1.333 42.151 1.00 94.94 141 GLN A O 1
ATOM 1133 N N . VAL A 1 142 ? -37.268 -0.371 40.684 1.00 96.94 142 VAL A N 1
ATOM 1134 C CA . VAL A 1 142 ? -38.408 -1.078 41.292 1.00 96.94 142 VAL A CA 1
ATOM 1135 C C . VAL A 1 142 ? -38.051 -1.576 42.694 1.00 96.94 142 VAL A C 1
ATOM 1137 O O . VAL A 1 142 ? -38.856 -1.442 43.619 1.00 96.94 142 VAL A O 1
ATOM 1140 N N . GLU A 1 143 ? -36.848 -2.112 42.881 1.00 94.88 143 GLU A N 1
ATOM 1141 C CA . GLU A 1 143 ? -36.367 -2.565 44.187 1.00 94.88 143 GLU A CA 1
ATOM 1142 C C . GLU A 1 143 ? -36.147 -1.400 45.163 1.00 94.88 143 GLU A C 1
ATOM 1144 O O . GLU A 1 143 ? -36.615 -1.446 46.303 1.00 94.88 143 GLU A O 1
ATOM 1149 N N . LEU A 1 144 ? -35.549 -0.300 44.696 1.00 96.69 144 LEU A N 1
ATOM 1150 C CA . LEU A 1 144 ? -35.384 0.927 45.471 1.00 96.69 144 LEU A CA 1
ATOM 1151 C C . LEU A 1 144 ? -36.735 1.468 45.943 1.00 96.69 144 LEU A C 1
ATOM 1153 O O . LEU A 1 144 ? -36.844 1.929 47.078 1.00 96.69 144 LEU A O 1
ATOM 1157 N N . LYS A 1 145 ? -37.781 1.397 45.108 1.00 96.56 145 LYS A N 1
ATOM 1158 C CA . LYS A 1 145 ? -39.138 1.796 45.503 1.00 96.56 145 LYS A CA 1
ATOM 1159 C C . LYS A 1 145 ? -39.637 0.965 46.688 1.00 96.56 145 LYS A C 1
ATOM 1161 O O . LYS A 1 145 ? -40.105 1.543 47.665 1.00 96.56 145 LYS A O 1
ATOM 1166 N N . LYS A 1 146 ? -39.468 -0.363 46.646 1.00 96.19 146 LYS A N 1
ATOM 1167 C CA . LYS A 1 146 ? -39.816 -1.251 47.771 1.00 96.19 146 LYS A CA 1
ATOM 1168 C C . LYS A 1 146 ? -39.020 -0.889 49.030 1.00 96.19 146 LYS A C 1
ATOM 1170 O O . LYS A 1 146 ? -39.607 -0.719 50.097 1.00 96.19 146 LYS A O 1
ATOM 1175 N N . LEU A 1 147 ? -37.703 -0.701 48.905 1.00 96.25 147 LEU A N 1
ATOM 1176 C CA . LEU A 1 147 ? -36.831 -0.307 50.018 1.00 96.25 147 LEU A CA 1
ATOM 1177 C C . LEU A 1 147 ? -37.195 1.065 50.594 1.00 96.25 147 LEU A C 1
ATOM 1179 O O . LEU A 1 147 ? -37.155 1.239 51.807 1.00 96.25 147 LEU A O 1
ATOM 1183 N N . LYS A 1 148 ? -37.608 2.022 49.757 1.00 96.75 148 LYS A N 1
ATOM 1184 C CA . LYS A 1 148 ? -38.057 3.357 50.178 1.00 96.75 148 LYS A CA 1
ATOM 1185 C C . LYS A 1 148 ? -39.276 3.278 51.088 1.00 96.75 148 LYS A C 1
ATOM 1187 O O . LYS A 1 148 ? -39.333 3.978 52.100 1.00 96.75 148 LYS A O 1
ATOM 1192 N N . ASP A 1 149 ? -40.248 2.444 50.736 1.00 96.81 149 ASP A N 1
ATOM 1193 C CA . ASP A 1 149 ? -41.467 2.277 51.526 1.00 96.81 149 ASP A CA 1
ATOM 1194 C C . ASP A 1 149 ? -41.167 1.580 52.862 1.00 96.81 149 ASP A C 1
ATOM 1196 O O . ASP A 1 149 ? -41.642 2.020 53.914 1.00 96.81 149 ASP A O 1
ATOM 1200 N N . VAL A 1 150 ? -40.289 0.568 52.854 1.00 96.50 150 VAL A N 1
ATOM 1201 C CA . VAL A 1 150 ? -39.788 -0.079 54.081 1.00 96.50 150 VAL A CA 1
ATOM 1202 C C . VAL A 1 150 ? -39.018 0.915 54.955 1.00 96.50 150 VAL A C 1
ATOM 1204 O O . VAL A 1 150 ? -39.292 1.009 56.151 1.00 96.50 150 VAL A O 1
ATOM 1207 N N . TYR A 1 151 ? -38.121 1.709 54.371 1.00 97.00 151 TYR A N 1
ATOM 1208 C CA . TYR A 1 151 ? -37.357 2.745 55.065 1.00 97.00 151 TYR A CA 1
ATOM 1209 C C . TYR A 1 151 ? -38.264 3.780 55.732 1.00 97.00 151 TYR A C 1
ATOM 1211 O O . TYR A 1 151 ? -38.105 4.059 56.920 1.00 97.00 151 TYR A O 1
ATOM 1219 N N . LYS A 1 152 ? -39.272 4.303 55.019 1.00 96.75 152 LYS A N 1
ATOM 1220 C CA . LYS A 1 152 ? -40.256 5.241 55.589 1.00 96.75 152 LYS A CA 1
ATOM 1221 C C . LYS A 1 152 ? -40.978 4.638 56.791 1.00 96.75 152 LYS A C 1
ATOM 1223 O O . LYS A 1 152 ? -41.089 5.287 57.832 1.00 96.75 152 LYS A O 1
ATOM 1228 N N . ARG A 1 153 ? -41.437 3.389 56.660 1.00 96.88 153 ARG A N 1
ATOM 1229 C CA . ARG A 1 153 ? -42.117 2.664 57.739 1.00 96.88 153 ARG A CA 1
ATOM 1230 C C . ARG A 1 153 ? -41.207 2.497 58.957 1.00 96.88 153 ARG A C 1
ATOM 1232 O O . ARG A 1 153 ? -41.630 2.785 60.072 1.00 96.88 153 ARG A O 1
ATOM 1239 N N . TYR A 1 154 ? -39.958 2.082 58.758 1.00 96.69 154 TYR A N 1
ATOM 1240 C CA . TYR A 1 154 ? -39.006 1.862 59.851 1.00 96.69 154 TYR A CA 1
ATOM 1241 C C . TYR A 1 154 ? -38.552 3.177 60.493 1.00 96.69 154 TYR A C 1
ATOM 1243 O O . TYR A 1 154 ? -38.473 3.248 61.714 1.00 96.69 154 TYR A O 1
ATOM 1251 N N . SER A 1 155 ? -38.359 4.243 59.713 1.00 95.50 155 SER A N 1
ATOM 1252 C CA . SER A 1 155 ? -38.084 5.589 60.236 1.00 95.50 155 SER A CA 1
ATOM 1253 C C . SER A 1 155 ? -39.200 6.064 61.170 1.00 95.50 155 SER A C 1
ATOM 1255 O O . SER A 1 155 ? -38.938 6.567 62.262 1.00 95.50 155 SER A O 1
ATOM 1257 N N . PHE A 1 156 ? -40.460 5.846 60.782 1.00 96.75 156 PHE A N 1
ATOM 1258 C CA . PHE A 1 156 ? -41.614 6.176 61.615 1.00 96.75 156 PHE A CA 1
ATOM 1259 C C . PHE A 1 156 ? -41.663 5.358 62.916 1.00 96.75 156 PHE A C 1
ATOM 1261 O O . PHE A 1 156 ? -41.876 5.920 63.991 1.00 96.75 156 PHE A O 1
ATOM 1268 N N . LEU A 1 157 ? -41.436 4.042 62.840 1.00 96.25 157 LEU A N 1
ATOM 1269 C CA . LEU A 1 157 ? -41.414 3.164 64.015 1.00 96.25 157 LEU A CA 1
ATOM 1270 C C . LEU A 1 157 ? -40.257 3.492 64.968 1.00 96.25 157 LEU A C 1
ATOM 1272 O O . LEU A 1 157 ? -40.451 3.491 66.184 1.00 96.25 157 LEU A O 1
ATOM 1276 N N . TYR A 1 158 ? -39.080 3.814 64.429 1.00 96.31 158 TYR A N 1
ATOM 1277 C CA . TYR A 1 158 ? -37.902 4.193 65.207 1.00 96.31 158 TYR A CA 1
ATOM 1278 C C . TYR A 1 158 ? -38.128 5.500 65.971 1.00 96.31 158 TYR A C 1
ATOM 1280 O O . TYR A 1 158 ? -37.920 5.544 67.181 1.00 96.31 158 TYR A O 1
ATOM 1288 N N . LYS A 1 159 ? -38.677 6.534 65.312 1.00 96.06 159 LYS A N 1
ATOM 1289 C CA . LYS A 1 159 ? -39.052 7.808 65.962 1.00 96.06 159 LYS A CA 1
ATOM 1290 C C . LYS A 1 159 ? -40.022 7.616 67.131 1.00 96.06 159 LYS A C 1
ATOM 1292 O O . LYS A 1 159 ? -39.993 8.374 68.093 1.00 96.06 159 LYS A O 1
ATOM 1297 N N . ARG A 1 160 ? -40.866 6.584 67.063 1.00 96.75 160 ARG A N 1
ATOM 1298 C CA . ARG A 1 160 ? -41.807 6.190 68.124 1.00 96.75 160 ARG A CA 1
ATOM 1299 C C . ARG A 1 160 ? -41.221 5.203 69.142 1.00 96.75 160 ARG A C 1
ATOM 1301 O O . ARG A 1 160 ? -41.972 4.685 69.966 1.00 96.75 160 ARG A O 1
ATOM 1308 N N . LYS A 1 161 ? -39.915 4.921 69.078 1.00 95.56 161 LYS A N 1
ATOM 1309 C CA . LYS A 1 161 ? -39.191 3.960 69.927 1.00 95.56 161 LYS A CA 1
ATOM 1310 C C . LYS A 1 161 ? -39.792 2.543 69.898 1.00 95.56 161 LYS A C 1
ATOM 1312 O O . LYS A 1 161 ? -39.772 1.835 70.898 1.00 95.56 161 LYS A O 1
ATOM 1317 N N . LYS A 1 162 ? -40.366 2.128 68.760 1.00 95.94 162 LYS A N 1
ATOM 1318 C CA . LYS A 1 162 ? -40.983 0.797 68.566 1.00 95.94 162 LYS A CA 1
ATOM 1319 C C . LYS A 1 162 ? -40.038 -0.238 67.943 1.00 95.94 162 LYS A C 1
ATOM 1321 O O . LYS A 1 162 ? -40.416 -1.398 67.826 1.00 95.94 162 LYS A O 1
ATOM 1326 N N . ILE A 1 163 ? -38.837 0.170 67.530 1.00 94.94 163 ILE A N 1
ATOM 1327 C CA . ILE A 1 163 ? -37.776 -0.700 66.997 1.00 94.94 163 ILE A CA 1
ATOM 1328 C C . ILE A 1 163 ? -36.404 -0.230 67.501 1.00 94.94 163 ILE A C 1
ATOM 1330 O O . ILE A 1 163 ? -36.268 0.930 67.893 1.00 94.94 163 ILE A O 1
ATOM 1334 N N . SER A 1 164 ? -35.399 -1.113 67.469 1.00 96.44 164 SER A N 1
ATOM 1335 C CA . SER A 1 164 ? -34.009 -0.775 67.805 1.00 96.44 164 SER A CA 1
ATOM 1336 C C . SER A 1 164 ? -33.342 0.088 66.729 1.00 96.44 164 SER A C 1
ATOM 1338 O O . SER A 1 164 ? -33.745 0.060 65.560 1.00 96.44 164 SER A O 1
ATOM 1340 N N . ILE A 1 165 ? -32.304 0.829 67.131 1.00 95.00 165 ILE A N 1
ATOM 1341 C CA . ILE A 1 165 ? -31.477 1.635 66.225 1.00 95.00 165 ILE A CA 1
ATOM 1342 C C . ILE A 1 165 ? -30.821 0.763 65.147 1.00 95.00 165 ILE A C 1
ATOM 1344 O O . ILE A 1 165 ? -30.977 1.069 63.970 1.00 95.00 165 ILE A O 1
ATOM 1348 N N . ASP A 1 166 ? -30.240 -0.383 65.510 1.00 96.19 166 ASP A N 1
ATOM 1349 C CA . ASP A 1 166 ? -29.540 -1.275 64.569 1.00 96.19 166 ASP A CA 1
ATOM 1350 C C . ASP A 1 166 ? -30.438 -1.726 63.406 1.00 96.19 166 ASP A C 1
ATOM 1352 O O . ASP A 1 166 ? -30.030 -1.762 62.241 1.00 96.19 166 ASP A O 1
ATOM 1356 N N . LYS A 1 167 ? -31.712 -2.037 63.704 1.00 95.12 167 LYS A N 1
ATOM 1357 C CA . LYS A 1 167 ? -32.697 -2.424 62.681 1.00 95.12 167 LYS A CA 1
ATOM 1358 C C . LYS A 1 167 ? -33.017 -1.264 61.745 1.00 95.12 167 LYS A C 1
ATOM 1360 O O . LYS A 1 167 ? -33.210 -1.484 60.552 1.00 95.12 167 LYS A O 1
ATOM 1365 N N . TYR A 1 168 ? -33.113 -0.045 62.271 1.00 95.81 168 TYR A N 1
ATOM 1366 C CA . TYR A 1 168 ? -33.327 1.145 61.452 1.00 95.81 168 TYR A CA 1
ATOM 1367 C C . TYR A 1 168 ? -32.106 1.449 60.576 1.00 95.81 168 TYR A C 1
ATOM 1369 O O . TYR A 1 168 ? -32.264 1.661 59.372 1.00 95.81 168 TYR A O 1
ATOM 1377 N N . GLU A 1 169 ? -30.903 1.415 61.149 1.00 96.44 169 GLU A N 1
ATOM 1378 C CA . GLU A 1 169 ? -29.653 1.671 60.434 1.00 96.44 169 GLU A CA 1
ATOM 1379 C C . GLU A 1 169 ? -29.430 0.672 59.307 1.00 96.44 169 GLU A C 1
ATOM 1381 O O . GLU A 1 169 ? -29.144 1.087 58.190 1.00 96.44 169 GLU A O 1
ATOM 1386 N N . THR A 1 170 ? -29.680 -0.617 59.539 1.00 96.81 170 THR A N 1
ATOM 1387 C CA . THR A 1 170 ? -29.580 -1.644 58.489 1.00 96.81 170 THR A CA 1
ATOM 1388 C C . THR A 1 170 ? -30.458 -1.302 57.279 1.00 96.81 170 THR A C 1
ATOM 1390 O O . THR A 1 170 ? -30.006 -1.341 56.135 1.00 96.81 170 THR A O 1
ATOM 1393 N N . ILE A 1 171 ? -31.717 -0.909 57.508 1.00 95.94 171 ILE A N 1
ATOM 1394 C CA . ILE A 1 171 ? -32.639 -0.532 56.426 1.00 95.94 171 ILE A CA 1
ATOM 1395 C C . ILE A 1 171 ? -32.212 0.777 55.750 1.00 95.94 171 ILE A C 1
ATOM 1397 O O . ILE A 1 171 ? -32.302 0.890 54.526 1.00 95.94 171 ILE A O 1
ATOM 1401 N N . SER A 1 172 ? -31.745 1.757 56.527 1.00 95.00 172 SER A N 1
ATOM 1402 C CA . SER A 1 172 ? -31.220 3.029 56.018 1.00 95.00 172 SER A CA 1
ATOM 1403 C C . SER A 1 172 ? -30.015 2.808 55.100 1.00 95.00 172 SER A C 1
ATOM 1405 O O . SER A 1 172 ? -29.994 3.295 53.968 1.00 95.00 172 SER A O 1
ATOM 1407 N N . THR A 1 173 ? -29.053 2.003 55.549 1.00 96.50 173 THR A N 1
ATOM 1408 C CA . THR A 1 173 ? -27.855 1.630 54.794 1.00 96.50 173 THR A CA 1
ATOM 1409 C C . THR A 1 173 ? -28.223 0.889 53.516 1.00 96.50 173 THR A C 1
ATOM 1411 O O . THR A 1 173 ? -27.738 1.264 52.453 1.00 96.50 173 THR A O 1
ATOM 1414 N N . ASN A 1 174 ? -29.147 -0.076 53.571 1.00 95.38 174 ASN A N 1
ATOM 1415 C CA . ASN A 1 174 ? -29.604 -0.801 52.380 1.00 95.38 174 ASN A CA 1
ATOM 1416 C C . ASN A 1 174 ? -30.278 0.126 51.356 1.00 95.38 174 ASN A C 1
ATOM 1418 O O . ASN A 1 174 ? -30.001 0.041 50.160 1.00 95.38 174 ASN A O 1
ATOM 1422 N N . TYR A 1 175 ? -31.136 1.044 51.813 1.00 96.06 175 TYR A N 1
ATOM 1423 C CA . TYR A 1 175 ? -31.784 2.022 50.937 1.00 96.06 175 TYR A CA 1
ATOM 1424 C C . TYR A 1 175 ? -30.767 2.966 50.279 1.00 96.06 175 TYR A C 1
ATOM 1426 O O . TYR A 1 175 ? -30.810 3.173 49.064 1.00 96.06 175 TYR A O 1
ATOM 1434 N N . ASN A 1 176 ? -29.835 3.515 51.061 1.00 95.25 176 ASN A N 1
ATOM 1435 C CA . ASN A 1 176 ? -28.812 4.425 50.551 1.00 95.25 176 ASN A CA 1
ATOM 1436 C C . ASN A 1 176 ? -27.833 3.706 49.615 1.00 95.25 176 ASN A C 1
ATOM 1438 O O . ASN A 1 176 ? -27.539 4.226 48.544 1.00 95.25 176 ASN A O 1
ATOM 1442 N N . SER A 1 177 ? -27.392 2.496 49.964 1.00 95.44 177 SER A N 1
ATOM 1443 C CA . SER A 1 177 ? -26.525 1.661 49.125 1.00 95.44 177 SER A CA 1
ATOM 1444 C C . SER A 1 177 ? -27.164 1.382 47.762 1.00 95.44 177 SER A C 1
ATOM 1446 O O . SER A 1 177 ? -26.538 1.621 46.730 1.00 95.44 177 SER A O 1
ATOM 1448 N N . MET A 1 178 ? -28.444 0.991 47.733 1.00 95.06 178 MET A N 1
ATOM 1449 C CA . MET A 1 178 ? -29.164 0.782 46.474 1.00 95.06 178 MET A CA 1
ATOM 1450 C C . MET A 1 178 ? -29.289 2.078 45.659 1.00 95.06 178 MET A C 1
ATOM 1452 O O . MET A 1 178 ? -29.117 2.070 44.441 1.00 95.06 178 MET A O 1
ATOM 1456 N N . LYS A 1 179 ? -29.549 3.214 46.320 1.00 94.69 179 LYS A N 1
ATOM 1457 C CA . LYS A 1 179 ? -29.594 4.524 45.657 1.00 94.69 179 LYS A CA 1
ATOM 1458 C C . LYS A 1 179 ? -28.251 4.861 44.997 1.00 94.69 179 LYS A C 1
ATOM 1460 O O . LYS A 1 179 ? -28.252 5.278 43.842 1.00 94.69 179 LYS A O 1
ATOM 1465 N N . PHE A 1 180 ? -27.137 4.652 45.700 1.00 94.88 180 PHE A N 1
ATOM 1466 C CA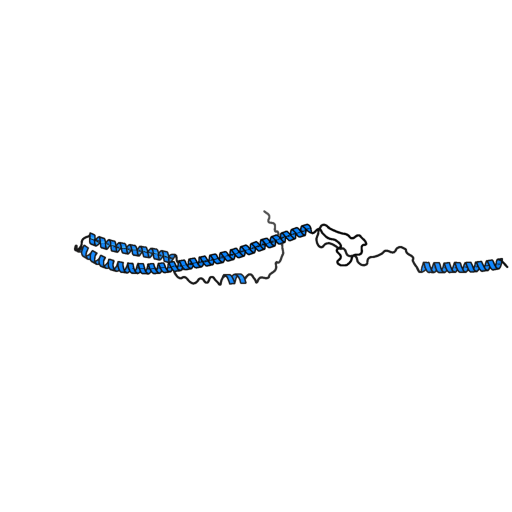 . PHE A 1 180 ? -25.791 4.876 45.164 1.00 94.88 180 PHE A CA 1
ATOM 1467 C C . PHE A 1 180 ? -25.469 3.948 43.991 1.00 94.88 180 PHE A C 1
ATOM 1469 O O . PHE A 1 180 ? -24.917 4.393 42.985 1.00 94.88 180 PHE A O 1
ATOM 1476 N N . LYS A 1 181 ? -25.871 2.677 44.080 1.00 93.56 181 LYS A N 1
ATOM 1477 C CA . LYS A 1 181 ? -25.683 1.705 43.001 1.00 93.56 181 LYS A CA 1
ATOM 1478 C C . LYS A 1 181 ? -26.387 2.140 41.714 1.00 93.56 181 LYS A C 1
ATOM 1480 O O . LYS A 1 181 ? -25.781 2.122 40.652 1.00 93.56 181 LYS A O 1
ATOM 1485 N N . ILE A 1 182 ? -27.630 2.614 41.819 1.00 93.31 182 ILE A N 1
ATOM 1486 C CA . ILE A 1 182 ? -28.381 3.134 40.667 1.00 93.31 182 ILE A CA 1
ATOM 1487 C C . ILE A 1 182 ? -27.701 4.365 40.069 1.00 93.31 182 ILE A C 1
ATOM 1489 O O . ILE A 1 182 ? -27.612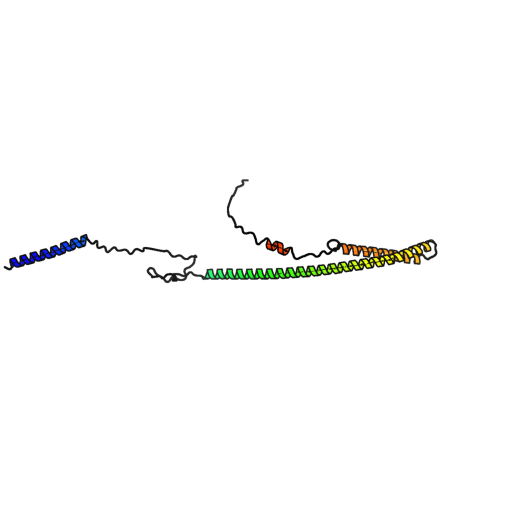 4.469 38.851 1.00 93.31 182 ILE A O 1
ATOM 1493 N N . THR A 1 183 ? -27.230 5.305 40.896 1.00 91.62 183 THR A N 1
ATOM 1494 C CA . THR A 1 183 ? -26.549 6.499 40.373 1.00 91.62 183 THR A CA 1
ATOM 1495 C C . THR A 1 183 ? -25.265 6.143 39.633 1.00 91.62 183 THR A C 1
ATOM 1497 O O . THR A 1 183 ? -25.028 6.694 38.565 1.00 91.62 183 THR A O 1
ATOM 1500 N N . PHE A 1 184 ? -24.489 5.192 40.155 1.00 93.06 184 PHE A N 1
ATOM 1501 C CA . PHE A 1 184 ? -23.278 4.700 39.502 1.00 93.06 184 PHE A CA 1
ATOM 1502 C C . PHE A 1 184 ? -23.594 4.046 38.146 1.00 93.06 184 PHE A C 1
ATOM 1504 O O . PHE A 1 184 ? -23.029 4.425 37.122 1.00 93.06 184 PHE A O 1
ATOM 1511 N N . GLU A 1 185 ? -24.582 3.151 38.112 1.00 90.50 185 GLU A N 1
ATOM 1512 C CA . GLU A 1 185 ? -25.007 2.472 36.882 1.00 90.50 185 GLU A CA 1
ATOM 1513 C C . GLU A 1 185 ? -25.528 3.462 35.819 1.00 90.50 185 GLU A C 1
ATOM 1515 O O . GLU A 1 185 ? -25.262 3.309 34.628 1.00 90.50 185 GLU A O 1
ATOM 1520 N N . ILE A 1 186 ? -26.250 4.514 36.234 1.00 91.00 186 ILE A N 1
ATOM 1521 C CA . ILE A 1 186 ? -26.701 5.585 35.330 1.00 91.00 186 ILE A CA 1
ATOM 1522 C C . ILE A 1 186 ? -25.500 6.315 34.725 1.00 91.00 186 ILE A C 1
ATOM 1524 O O . ILE A 1 186 ? -25.479 6.512 33.511 1.00 91.00 186 ILE A O 1
ATOM 1528 N N . THR A 1 187 ? -24.497 6.673 35.533 1.00 90.31 187 THR A N 1
ATOM 1529 C CA . THR A 1 187 ? -23.309 7.382 35.035 1.00 90.31 187 THR A CA 1
ATOM 1530 C C . THR A 1 187 ? -22.489 6.548 34.053 1.00 90.31 187 THR A C 1
ATOM 1532 O O . THR A 1 187 ? -22.057 7.075 33.029 1.00 90.31 187 THR A O 1
ATOM 1535 N N . GLU A 1 188 ? -22.322 5.243 34.296 1.00 87.75 188 GLU A N 1
ATOM 1536 C CA . GLU A 1 188 ? -21.633 4.358 33.345 1.00 87.75 188 GLU A CA 1
ATOM 1537 C C . GLU A 1 188 ? -22.400 4.242 32.027 1.00 87.75 188 GLU A C 1
ATOM 1539 O O . GLU A 1 188 ? -21.819 4.311 30.942 1.00 87.75 188 GLU A O 1
ATOM 1544 N N . LYS A 1 189 ? -23.725 4.123 32.111 1.00 90.94 189 LYS A N 1
ATOM 1545 C CA . LYS A 1 189 ? -24.598 4.045 30.942 1.00 90.94 189 LYS A CA 1
ATOM 1546 C C . LYS A 1 189 ? -24.603 5.351 30.133 1.00 90.94 189 LYS A C 1
ATOM 1548 O O . LYS A 1 189 ? -24.622 5.297 28.905 1.00 90.94 189 LYS A O 1
ATOM 1553 N N . GLU A 1 190 ? -24.561 6.514 30.780 1.00 87.25 190 GLU A N 1
ATOM 1554 C CA . GLU A 1 190 ? -24.431 7.820 30.112 1.00 87.25 190 GLU A CA 1
ATOM 1555 C C . GLU A 1 190 ? -23.069 7.990 29.429 1.00 87.25 190 GLU A C 1
ATOM 1557 O O . GLU A 1 190 ? -23.008 8.452 28.289 1.00 87.25 190 GLU A O 1
ATOM 1562 N N . LEU A 1 191 ? -21.986 7.550 30.077 1.00 85.44 191 LEU A N 1
ATOM 1563 C CA . LEU A 1 191 ? -20.655 7.519 29.471 1.00 85.44 191 LEU A CA 1
ATOM 1564 C C . LEU A 1 191 ? -20.637 6.612 28.230 1.00 85.44 191 LEU A C 1
ATOM 1566 O O . LEU A 1 191 ? -20.120 7.004 27.187 1.00 85.44 191 LEU A O 1
ATOM 1570 N N . ALA A 1 192 ? -21.249 5.428 28.313 1.00 82.81 192 ALA A N 1
ATOM 1571 C CA . ALA A 1 192 ? -21.355 4.500 27.190 1.00 82.81 192 ALA A CA 1
ATOM 1572 C C . ALA A 1 192 ? -22.183 5.070 26.021 1.00 82.81 192 ALA A C 1
ATOM 1574 O O . ALA A 1 192 ? -21.794 4.909 24.866 1.00 82.81 192 ALA A O 1
ATOM 1575 N N . GLU A 1 193 ? -23.287 5.775 26.297 1.00 83.38 193 GLU A N 1
ATOM 1576 C CA . GLU A 1 193 ? -24.086 6.455 25.264 1.00 83.38 193 GLU A CA 1
ATOM 1577 C C . GLU A 1 193 ? -23.318 7.607 24.595 1.00 83.38 193 GLU A C 1
ATOM 1579 O O . GLU A 1 193 ? -23.451 7.805 23.387 1.00 83.38 193 GLU A O 1
ATOM 1584 N N . ALA A 1 194 ? -22.480 8.333 25.341 1.00 82.75 194 ALA A N 1
ATOM 1585 C CA . ALA A 1 194 ? -21.652 9.413 24.802 1.00 82.75 194 ALA A CA 1
ATOM 1586 C C . ALA A 1 194 ? -20.553 8.919 23.841 1.00 82.75 194 ALA A C 1
ATOM 1588 O O . ALA A 1 194 ? -20.098 9.676 22.983 1.00 82.75 194 ALA A O 1
ATOM 1589 N N . LEU A 1 195 ? -20.138 7.655 23.964 1.00 77.50 195 LEU A N 1
ATOM 1590 C CA . LEU A 1 195 ? -19.135 7.032 23.095 1.00 77.50 195 LEU A CA 1
ATOM 1591 C C . LEU A 1 195 ? -19.711 6.552 21.749 1.00 77.50 195 LEU A C 1
ATOM 1593 O O . LEU A 1 195 ? -18.942 6.220 20.845 1.00 77.50 195 LEU A O 1
ATOM 1597 N N . LEU A 1 196 ? -21.039 6.528 21.580 1.00 77.06 196 LEU A N 1
ATOM 1598 C CA . LEU A 1 196 ? -21.668 6.184 20.304 1.00 77.06 196 LEU A CA 1
ATOM 1599 C C . LEU A 1 196 ? -21.594 7.365 19.314 1.00 77.06 196 LEU A C 1
ATOM 1601 O O . LEU A 1 196 ? -21.969 8.490 19.661 1.00 77.06 196 LEU A O 1
ATOM 1605 N N . PRO A 1 197 ? -21.186 7.140 18.049 1.00 61.97 197 PRO A N 1
ATOM 1606 C CA . PRO A 1 197 ? -21.169 8.198 17.044 1.00 61.97 197 PRO A CA 1
ATOM 1607 C C . PRO A 1 197 ? -22.584 8.766 16.826 1.00 61.97 197 PRO A C 1
ATOM 1609 O O . PRO A 1 197 ? -23.556 8.024 16.688 1.00 61.97 197 PRO A O 1
ATOM 1612 N N . ASN A 1 198 ? -22.694 10.100 16.790 1.00 53.62 198 ASN A N 1
ATOM 1613 C CA . ASN A 1 198 ? -23.934 10.866 16.581 1.00 53.62 198 ASN A CA 1
ATOM 1614 C C . ASN A 1 198 ? -25.057 10.660 17.621 1.00 53.62 198 ASN A C 1
ATOM 1616 O O . ASN A 1 198 ? -26.233 10.808 17.285 1.00 53.62 198 ASN A O 1
ATOM 1620 N N . GLY A 1 199 ? -24.737 10.345 18.880 1.00 50.38 199 GLY A N 1
ATOM 1621 C CA . GLY A 1 199 ? -25.746 10.333 19.949 1.00 50.38 199 GLY A CA 1
ATOM 1622 C C . GLY A 1 199 ? -26.788 9.213 19.820 1.00 50.38 199 GLY A C 1
ATOM 1623 O O . GLY A 1 199 ? -27.942 9.399 20.205 1.00 50.38 199 GLY A O 1
ATOM 1624 N N . GLY A 1 200 ? -26.391 8.055 19.270 1.00 47.38 200 GLY A N 1
ATOM 1625 C CA . GLY A 1 200 ? -27.173 6.813 19.354 1.00 47.38 200 GLY A CA 1
ATOM 1626 C C . GLY A 1 200 ? -28.022 6.438 18.133 1.00 47.38 200 GLY A C 1
ATOM 1627 O O . GLY A 1 200 ? -28.950 5.643 18.271 1.00 47.38 200 GLY A O 1
ATOM 1628 N N . LYS A 1 201 ? -27.742 6.968 16.933 1.00 43.16 201 LYS A N 1
ATOM 1629 C CA . LYS A 1 201 ? -28.343 6.454 15.685 1.00 43.16 201 LYS A CA 1
ATOM 1630 C C . LYS A 1 201 ? -27.281 6.118 14.645 1.00 43.16 201 LYS A C 1
ATOM 1632 O O . LYS A 1 201 ? -26.705 7.001 14.015 1.00 43.16 201 LYS A O 1
ATOM 1637 N N . ILE A 1 202 ? -27.082 4.819 14.436 1.00 45.53 202 ILE A N 1
ATOM 1638 C CA . ILE A 1 202 ? -26.303 4.273 13.326 1.00 45.53 202 ILE A CA 1
ATOM 1639 C C . ILE A 1 202 ? -27.146 4.445 12.056 1.00 45.53 202 ILE A C 1
ATOM 1641 O O . ILE A 1 202 ? -28.074 3.678 11.813 1.00 45.53 202 ILE A O 1
ATOM 1645 N N . THR A 1 203 ? -26.879 5.483 11.265 1.00 41.22 203 THR A N 1
ATOM 1646 C CA . THR A 1 203 ? -27.335 5.522 9.872 1.00 41.22 203 THR A CA 1
ATOM 1647 C C . THR A 1 203 ? -26.350 4.726 9.026 1.00 41.22 203 THR A C 1
ATOM 1649 O O . THR A 1 203 ? -25.136 4.869 9.184 1.00 41.22 203 THR A O 1
ATOM 1652 N N . ASP A 1 204 ? -26.870 3.863 8.151 1.00 41.44 204 ASP A N 1
ATOM 1653 C CA . ASP A 1 204 ? -26.063 3.079 7.220 1.00 41.44 204 ASP A CA 1
ATOM 1654 C C . ASP A 1 204 ? -25.152 4.016 6.422 1.00 41.44 204 ASP A C 1
ATOM 1656 O O . ASP A 1 204 ? -25.595 4.805 5.583 1.00 41.44 204 ASP A O 1
ATOM 1660 N N . VAL A 1 205 ? -23.853 3.961 6.708 1.00 47.31 205 VAL A N 1
ATOM 1661 C CA . VAL A 1 205 ? -22.864 4.702 5.938 1.00 47.31 205 VAL A CA 1
ATOM 1662 C C . VAL A 1 205 ? -22.783 4.008 4.578 1.00 47.31 205 VAL A C 1
ATOM 1664 O O . VAL A 1 205 ? -22.157 2.956 4.449 1.00 47.31 205 V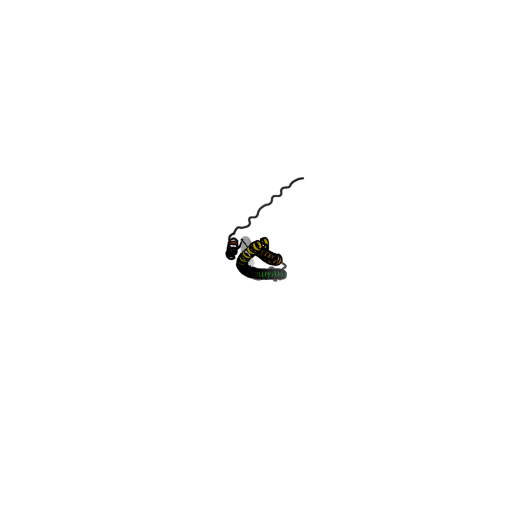AL A O 1
ATOM 1667 N N . GLU A 1 206 ? -23.437 4.571 3.554 1.00 39.62 206 GLU A N 1
ATOM 1668 C CA . GLU A 1 206 ? -23.282 4.161 2.150 1.00 39.62 206 GLU A CA 1
ATOM 1669 C C . GLU A 1 206 ? -21.837 4.447 1.682 1.00 39.62 206 GLU A C 1
ATOM 1671 O O . GLU A 1 206 ? -21.551 5.385 0.930 1.00 39.62 206 GLU A O 1
ATOM 1676 N N . ILE A 1 207 ? -20.885 3.615 2.106 1.00 39.62 207 ILE A N 1
ATOM 1677 C CA . ILE A 1 207 ? -19.509 3.601 1.603 1.00 39.62 207 ILE A CA 1
ATOM 1678 C C . ILE A 1 207 ? -19.526 2.872 0.254 1.00 39.62 207 ILE A C 1
ATOM 1680 O O . ILE A 1 207 ? -19.133 1.717 0.135 1.00 39.62 207 ILE A O 1
ATOM 1684 N N . GLY A 1 208 ? -20.058 3.529 -0.778 1.00 38.97 208 GLY A N 1
ATOM 1685 C CA . GLY A 1 208 ? -20.127 2.940 -2.121 1.00 38.97 208 GLY A CA 1
ATOM 1686 C C . GLY A 1 208 ? -20.168 3.926 -3.287 1.00 38.97 208 GLY A C 1
ATOM 1687 O O . GLY A 1 208 ? -19.706 3.593 -4.375 1.00 38.97 208 GLY A O 1
ATOM 1688 N N . LYS A 1 209 ? -20.664 5.158 -3.102 1.00 38.72 209 LYS A N 1
ATOM 1689 C CA . LYS A 1 209 ? -20.939 6.067 -4.240 1.00 38.72 209 LYS A CA 1
ATOM 1690 C C . LYS A 1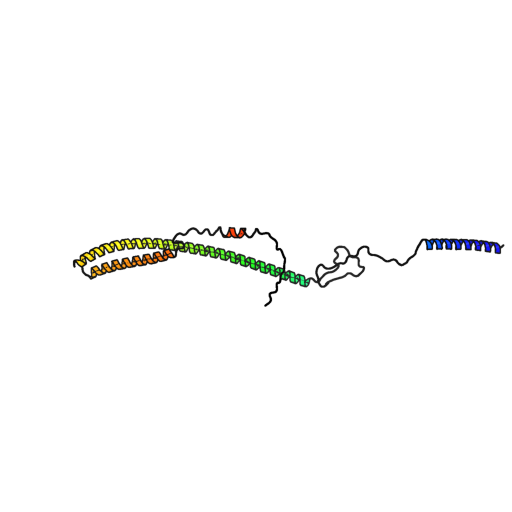 209 ? -19.943 7.220 -4.420 1.00 38.72 209 LYS A C 1
ATOM 1692 O O . LYS A 1 209 ? -19.875 7.806 -5.500 1.00 38.72 209 LYS A O 1
ATOM 1697 N N . THR A 1 210 ? -19.121 7.541 -3.422 1.00 39.22 210 THR A N 1
ATOM 1698 C CA . THR A 1 210 ? -18.207 8.703 -3.468 1.00 39.22 210 THR A CA 1
ATOM 1699 C C . THR A 1 210 ? -16.897 8.447 -4.215 1.00 39.22 210 THR A C 1
ATOM 1701 O O . THR A 1 210 ? -16.346 9.379 -4.803 1.00 39.22 210 THR A O 1
ATOM 1704 N N . VAL A 1 211 ? -16.425 7.199 -4.297 1.00 42.22 211 VAL A N 1
ATOM 1705 C CA . VAL A 1 211 ? -15.172 6.875 -5.011 1.00 42.22 211 VAL A CA 1
ATOM 1706 C C . VAL A 1 211 ? -15.371 6.856 -6.538 1.00 42.22 211 VAL A C 1
ATOM 1708 O O . VAL A 1 211 ? -14.479 7.257 -7.284 1.00 42.22 211 VAL A O 1
ATOM 1711 N N . ALA A 1 212 ? -16.573 6.519 -7.022 1.00 38.84 212 ALA A N 1
ATOM 1712 C CA . ALA A 1 212 ? -16.882 6.480 -8.456 1.00 38.84 212 ALA A CA 1
ATOM 1713 C C . ALA A 1 212 ? -17.026 7.874 -9.106 1.00 38.84 212 ALA A C 1
ATOM 1715 O O . ALA A 1 212 ? -16.756 8.033 -10.297 1.00 38.84 212 ALA A O 1
ATOM 1716 N N . ARG A 1 213 ? -17.407 8.914 -8.344 1.00 39.84 213 ARG A N 1
ATOM 1717 C CA . ARG A 1 213 ? -17.579 10.280 -8.882 1.00 39.84 213 ARG A CA 1
ATOM 1718 C C . ARG A 1 213 ? -16.265 11.037 -9.086 1.00 39.84 213 ARG A C 1
ATOM 1720 O O . ARG A 1 213 ? -16.192 11.856 -9.997 1.00 39.84 213 ARG A O 1
ATOM 1727 N N . ARG A 1 214 ? -15.218 10.758 -8.298 1.00 38.47 214 ARG A N 1
ATOM 1728 C CA . ARG A 1 214 ? -13.897 11.391 -8.493 1.00 38.47 214 ARG A CA 1
ATOM 1729 C C . ARG A 1 214 ? -13.114 10.790 -9.661 1.00 38.47 214 ARG A C 1
ATOM 1731 O O . ARG A 1 214 ? -12.427 11.535 -10.346 1.00 38.47 214 ARG A O 1
ATOM 1738 N N . ALA A 1 215 ? -13.281 9.498 -9.946 1.00 42.22 215 ALA A N 1
ATOM 1739 C CA . ALA A 1 215 ? -12.587 8.837 -11.055 1.00 42.22 215 ALA A CA 1
ATOM 1740 C C . ALA A 1 215 ? -13.104 9.244 -12.453 1.00 42.22 215 ALA A C 1
ATOM 1742 O O . ALA A 1 215 ? -12.359 9.153 -13.420 1.00 42.22 215 ALA A O 1
ATOM 1743 N N . ARG A 1 216 ? -14.349 9.733 -12.577 1.00 39.94 216 ARG A N 1
ATOM 1744 C CA . ARG A 1 216 ? -14.903 10.209 -13.863 1.00 39.94 216 ARG A CA 1
ATOM 1745 C C . ARG A 1 216 ? -14.543 11.655 -14.220 1.00 39.94 216 ARG A C 1
ATOM 1747 O O . ARG A 1 216 ? -14.721 12.037 -15.367 1.00 39.94 216 ARG A O 1
ATOM 1754 N N . LYS A 1 217 ? -14.047 12.465 -13.275 1.00 39.91 217 LYS A N 1
ATOM 1755 C CA . LYS A 1 217 ? -13.741 13.887 -13.532 1.00 39.91 217 LYS A CA 1
ATOM 1756 C C . LYS A 1 217 ? -12.301 14.136 -14.005 1.00 39.91 217 LYS A C 1
ATOM 1758 O O . LYS A 1 217 ? -11.994 15.247 -14.411 1.00 39.91 217 LYS A O 1
ATOM 1763 N N . SER A 1 218 ? -11.428 13.125 -13.976 1.00 41.50 218 SER A N 1
ATOM 1764 C CA . SER A 1 218 ? -10.027 13.241 -14.416 1.00 41.50 218 SER A CA 1
ATOM 1765 C C . SER A 1 218 ? -9.758 12.691 -15.824 1.00 41.50 218 SER A C 1
ATOM 1767 O O . SER A 1 218 ? -8.602 12.624 -16.219 1.00 41.50 218 SER A O 1
ATOM 1769 N N . SER A 1 219 ? -10.788 12.276 -16.574 1.00 40.62 219 SER A N 1
ATOM 1770 C CA . SER A 1 219 ? -10.646 11.727 -17.935 1.00 40.62 219 SER A CA 1
ATOM 1771 C C . SER A 1 219 ? -11.237 12.615 -19.040 1.00 40.62 219 SER A C 1
ATOM 1773 O O . SER A 1 219 ? -11.423 12.142 -20.156 1.00 40.62 219 SER A O 1
ATOM 1775 N N . SER A 1 220 ? -11.561 13.879 -18.754 1.00 42.91 220 SER A N 1
ATOM 1776 C CA . SER A 1 220 ? -12.017 14.849 -19.759 1.00 42.91 220 SER A CA 1
ATOM 1777 C C . SER A 1 220 ? -11.331 16.190 -19.508 1.00 42.91 220 SER A C 1
ATOM 1779 O O . SER A 1 220 ? -11.775 16.984 -18.679 1.00 42.91 220 SER A O 1
ATOM 1781 N N . GLY A 1 221 ? -10.202 16.395 -20.171 1.00 36.62 221 GLY A N 1
ATOM 1782 C CA . GLY A 1 221 ? -9.367 17.582 -20.034 1.00 36.62 221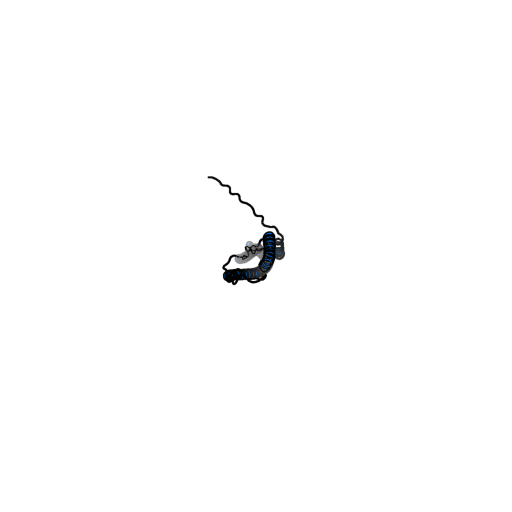 GLY A CA 1
ATOM 1783 C C . GLY A 1 221 ? -8.194 17.485 -20.993 1.00 36.62 221 GLY A C 1
ATOM 1784 O O . GLY A 1 221 ? -7.048 17.411 -20.567 1.00 36.62 221 GLY A O 1
ATOM 1785 N N . ASP A 1 222 ? -8.536 17.363 -22.271 1.00 39.81 222 ASP A N 1
ATOM 1786 C CA . ASP A 1 222 ? -7.687 17.753 -23.387 1.00 39.81 222 ASP A CA 1
ATOM 1787 C C . ASP A 1 222 ? -7.428 19.260 -23.244 1.00 39.81 222 ASP A C 1
ATOM 1789 O O . ASP A 1 222 ? -8.392 20.017 -23.169 1.00 39.81 222 ASP A O 1
ATOM 1793 N N . ASP A 1 223 ? -6.171 19.673 -23.073 1.00 39.03 223 ASP A N 1
ATOM 1794 C CA . ASP A 1 223 ? -5.678 20.939 -23.619 1.00 39.03 223 ASP A CA 1
ATOM 1795 C C . ASP A 1 223 ? -4.154 21.077 -23.469 1.00 39.03 223 ASP A C 1
ATOM 1797 O O . ASP A 1 223 ? -3.534 20.812 -22.437 1.00 39.03 223 ASP A O 1
ATOM 1801 N N . SER A 1 224 ? -3.560 21.478 -24.587 1.00 33.94 224 SER A N 1
ATOM 1802 C CA . SER A 1 224 ? -2.138 21.475 -24.928 1.00 33.94 224 SER A CA 1
ATOM 1803 C C . SER A 1 224 ? -1.282 22.500 -24.155 1.00 33.94 224 SER A C 1
ATOM 1805 O O . SER A 1 224 ? -1.783 23.551 -23.750 1.00 33.94 224 SER A O 1
ATOM 1807 N N . PRO A 1 225 ? 0.046 22.293 -24.023 1.00 38.59 225 PRO A N 1
ATOM 1808 C CA . PRO A 1 225 ? 0.934 23.260 -23.381 1.00 38.59 225 PRO A CA 1
ATOM 1809 C C . PRO A 1 225 ? 1.319 24.397 -24.345 1.00 38.59 225 PRO A C 1
ATOM 1811 O O . PRO A 1 225 ? 2.000 24.172 -25.346 1.00 38.59 225 PRO A O 1
ATOM 1814 N N . LYS A 1 226 ? 0.950 25.645 -24.023 1.00 38.56 226 LYS A N 1
ATOM 1815 C CA . LYS A 1 226 ? 1.526 26.843 -24.661 1.00 38.56 226 LYS A CA 1
ATOM 1816 C C . LYS A 1 226 ? 2.796 27.292 -23.931 1.00 38.56 226 LYS A C 1
ATOM 1818 O O . LYS A 1 226 ? 2.777 27.583 -22.740 1.00 38.56 226 LYS A O 1
ATOM 1823 N N . GLN A 1 227 ? 3.890 27.356 -24.689 1.00 40.56 227 GLN A N 1
ATOM 1824 C CA . GLN A 1 227 ? 5.153 28.023 -24.354 1.00 40.56 227 GLN A CA 1
ATOM 1825 C C . GLN A 1 227 ? 5.031 29.562 -24.383 1.00 40.56 227 GLN A C 1
ATOM 1827 O O . GLN A 1 227 ? 4.079 30.091 -24.955 1.00 40.56 227 GLN A O 1
ATOM 1832 N N . THR A 1 228 ? 6.098 30.232 -23.905 1.00 36.06 228 THR A N 1
ATOM 1833 C CA . THR A 1 228 ? 6.482 31.672 -23.985 1.00 36.06 228 THR A CA 1
ATOM 1834 C C . THR A 1 228 ? 6.028 32.553 -22.804 1.00 36.06 228 THR A C 1
ATOM 1836 O O . THR A 1 228 ? 4.912 32.421 -22.333 1.00 36.06 228 THR A O 1
ATOM 1839 N N . ALA A 1 229 ? 6.813 33.474 -22.227 1.00 38.25 229 ALA A N 1
ATOM 1840 C CA . ALA A 1 229 ? 8.189 33.924 -22.439 1.00 38.25 229 ALA A CA 1
ATOM 1841 C C . ALA A 1 229 ? 8.704 34.697 -21.201 1.00 38.25 229 ALA A C 1
ATOM 1843 O O . ALA A 1 229 ? 7.947 35.278 -20.429 1.00 38.25 229 ALA A O 1
ATOM 1844 N N . SER A 1 230 ? 10.033 34.714 -21.092 1.00 43.28 230 SER A N 1
ATOM 1845 C CA . SER A 1 230 ? 10.915 35.640 -20.372 1.00 43.28 230 SER A CA 1
ATOM 1846 C C . SER A 1 230 ? 10.373 37.050 -20.079 1.00 43.28 230 SER A C 1
ATOM 1848 O O . SER A 1 230 ? 9.956 37.763 -20.991 1.00 43.28 230 SER A O 1
ATOM 1850 N N . ARG A 1 231 ? 10.583 37.521 -18.839 1.00 43.12 231 ARG A N 1
ATOM 1851 C CA . ARG A 1 231 ? 11.060 38.892 -18.586 1.00 43.12 231 ARG A CA 1
ATOM 1852 C C . ARG A 1 231 ? 11.746 39.023 -17.222 1.00 43.12 231 ARG A C 1
ATOM 1854 O O . ARG A 1 231 ? 11.106 39.103 -16.180 1.00 43.12 231 ARG A O 1
ATOM 1861 N N . ARG A 1 232 ? 13.082 39.095 -17.262 1.00 45.75 232 ARG A N 1
ATOM 1862 C CA . ARG A 1 232 ? 13.926 39.690 -16.215 1.00 45.75 232 ARG A CA 1
ATOM 1863 C C . ARG A 1 232 ? 13.529 41.160 -16.028 1.00 45.75 232 ARG A C 1
ATOM 1865 O O . ARG A 1 232 ? 13.503 41.907 -17.005 1.00 45.75 232 ARG A O 1
ATOM 1872 N N . LYS A 1 233 ? 13.330 41.595 -14.783 1.00 46.34 233 LYS A N 1
ATOM 1873 C CA . LYS A 1 233 ? 13.582 42.981 -14.376 1.00 46.34 233 LYS A CA 1
ATOM 1874 C C . LYS A 1 233 ? 14.464 42.988 -13.134 1.00 46.34 233 LYS A C 1
ATOM 1876 O O . LYS A 1 233 ? 14.121 42.433 -12.099 1.00 46.34 233 LYS A O 1
ATOM 1881 N N . SER A 1 234 ? 15.614 43.616 -13.324 1.00 44.03 234 SER A N 1
ATOM 1882 C CA . SER A 1 234 ? 16.537 44.149 -12.335 1.00 44.03 234 SER A CA 1
ATOM 1883 C C . SER A 1 234 ? 15.822 45.013 -11.296 1.00 44.03 234 SER A C 1
ATOM 1885 O O . SER A 1 234 ? 15.099 45.937 -11.674 1.00 44.03 234 SER A O 1
ATOM 1887 N N . ALA A 1 235 ? 16.106 44.784 -10.018 1.00 49.47 235 ALA A N 1
ATOM 1888 C CA . ALA A 1 235 ? 15.901 45.767 -8.965 1.00 49.47 235 ALA A CA 1
ATOM 1889 C C . ALA A 1 235 ? 17.267 46.085 -8.350 1.00 49.47 235 ALA A C 1
ATOM 1891 O O . ALA A 1 235 ? 17.963 45.194 -7.871 1.00 49.47 235 ALA A O 1
ATOM 1892 N N . LYS A 1 236 ? 17.643 47.360 -8.462 1.00 45.62 236 LYS A N 1
ATOM 1893 C CA . LYS A 1 236 ? 18.701 48.010 -7.692 1.00 45.62 236 LYS A CA 1
ATOM 1894 C C . LYS A 1 236 ? 18.308 48.018 -6.212 1.00 45.62 236 LYS A C 1
ATOM 1896 O O . LYS A 1 236 ? 17.177 48.397 -5.909 1.00 45.62 236 LYS A O 1
ATOM 1901 N N . ALA A 1 237 ? 19.266 47.712 -5.348 1.00 48.16 237 ALA A N 1
ATOM 1902 C CA . ALA A 1 237 ? 19.514 48.377 -4.073 1.00 48.16 237 ALA A CA 1
ATOM 1903 C C . ALA A 1 237 ? 21.010 48.222 -3.785 1.00 48.16 237 ALA A C 1
ATOM 1905 O O . ALA A 1 237 ? 21.513 47.096 -4.006 1.00 48.16 237 ALA A O 1
#

Sequence (237 aa):
MKKKISLLILGILIIITLGFLIKYIIYNENYVTSNAGFIKTDSLTYLSFKIDGKINHFPFQSGDKIKKNQLIASLQIKELNTSLNQIKFNILSLQNKINSMQDSKTKLISDIKLNTQLNLNQLKILDKNIEASKLNIKSMQVELKKLKDVYKRYSFLYKRKKISIDKYETISTNYNSMKFKITFEITEKELAEALLPNGGKITDVEIGKTVARRARKSSSGDDSPKQTASRRKSAKA

pLDDT: mean 82.86, std 19.66, range [33.94, 98.5]

Foldseek 3Di:
DVVVVVVVVVVVVVVVVVVVVVVVVVCVVVDDDDPPDDDDDPDDDDDDDPDDAAWPDADDDPPDDDDPPDCRTDGDCPVVVVVVVVVVVVVVVVVVVVVVVVVVVVVVVVVVVVVVVVVVVVLVVLLVVLVVLVVVLVVLVVVLVVLVVVLVVLVVCVVVVNDDPVVNVVSVCVSVVSVVVSVVSVVVSVVSQVPRPPRDDDDPPPPDPPVVVVVVVPPDDDDDDDDDDDDDDDDDD

Secondary structure (DSSP, 8-state):
-HHHHHHHHHHHHHHHHHHHHHHHHHHHHH-----------S-------SS---EEE----TT----TT----EE--HHHHHHHHHHHHHHHHHHHHHHHHHHHHHHHHHHHHHHHHHHHHHHHHHHHHHHHHHHHHHHHHHHHHHHHHHHHHHHHHHHTT-S-HHHHHHHHHHHHHHHHHHHHHHHHHHHHHHTSGGGT------TTSHHHHHHTSSS----PPPP----------